Protein AF-0000000084683665 (afdb_homodimer)

Radius of gyration: 20.15 Å; Cα contacts (8 Å, |Δi|>4): 766; chains: 2; bounding box: 43×56×44 Å

Structure (mmCIF, N/CA/C/O backbone):
data_AF-0000000084683665-model_v1
#
loop_
_entity.id
_entity.type
_entity.pdbx_description
1 polymer 'MutT-like protein'
#
loop_
_atom_site.group_PDB
_atom_site.id
_atom_site.type_symbol
_atom_site.label_atom_id
_atom_site.label_alt_id
_atom_site.label_comp_id
_atom_site.label_asym_id
_atom_site.label_entity_id
_atom_site.label_seq_id
_atom_site.pdbx_PDB_ins_code
_atom_site.Cartn_x
_atom_site.Cartn_y
_atom_site.Cartn_z
_atom_site.occupancy
_atom_site.B_iso_or_equiv
_atom_site.auth_seq_id
_atom_site.auth_comp_id
_atom_site.auth_asym_id
_atom_site.auth_atom_id
_atom_site.pdbx_PDB_model_num
ATOM 1 N N . MET A 1 1 ? 7.777 -23.859 6.793 1 58.78 1 MET A N 1
ATOM 2 C CA . MET A 1 1 ? 7.305 -23.297 8.047 1 58.78 1 MET A CA 1
ATOM 3 C C . MET A 1 1 ? 5.781 -23.25 8.086 1 58.78 1 MET A C 1
ATOM 5 O O . MET A 1 1 ? 5.137 -22.969 7.078 1 58.78 1 MET A O 1
ATOM 9 N N . GLY A 1 2 ? 5.219 -23.812 9.102 1 76.31 2 GLY A N 1
ATOM 10 C CA . GLY A 1 2 ? 3.771 -23.906 9.227 1 76.31 2 GLY A CA 1
ATOM 11 C C . GLY A 1 2 ? 3.109 -22.547 9.422 1 76.31 2 GLY A C 1
ATOM 12 O O . GLY A 1 2 ? 3.738 -21.609 9.914 1 76.31 2 GLY A O 1
ATOM 13 N N . ARG A 1 3 ? 2.094 -22.297 8.836 1 86.38 3 ARG A N 1
ATOM 14 C CA . ARG A 1 3 ? 1.318 -21.062 8.945 1 86.38 3 ARG A CA 1
ATOM 15 C C . ARG A 1 3 ? -0.156 -21.359 9.188 1 86.38 3 ARG A C 1
ATOM 17 O O . ARG A 1 3 ? -0.738 -22.234 8.531 1 86.38 3 ARG A O 1
ATOM 24 N N . ILE A 1 4 ? -0.751 -20.688 10.219 1 90.5 4 ILE A N 1
ATOM 25 C CA . ILE A 1 4 ? -2.182 -20.766 10.484 1 90.5 4 ILE A CA 1
ATOM 26 C C . ILE A 1 4 ? -2.84 -19.422 10.219 1 90.5 4 ILE A C 1
ATOM 28 O O . ILE A 1 4 ? -2.393 -18.391 10.727 1 90.5 4 ILE A O 1
ATOM 32 N N . ASP A 1 5 ? -3.867 -19.406 9.445 1 91.94 5 ASP A N 1
ATOM 33 C CA . ASP A 1 5 ? -4.598 -18.188 9.117 1 91.94 5 ASP A CA 1
ATOM 34 C C . ASP A 1 5 ? -5.855 -18.062 9.977 1 91.94 5 ASP A C 1
ATOM 36 O O . ASP A 1 5 ? -6.633 -19 10.102 1 91.94 5 ASP A O 1
ATOM 40 N N . TYR A 1 6 ? -6.031 -16.891 10.547 1 94.56 6 TYR A N 1
ATOM 41 C CA . TYR A 1 6 ? -7.238 -16.516 11.281 1 94.56 6 TYR A CA 1
ATOM 42 C C . TYR A 1 6 ? -7.961 -15.359 10.602 1 94.56 6 TYR A C 1
ATOM 44 O O . TYR A 1 6 ? -7.336 -14.367 10.234 1 94.56 6 TYR A O 1
ATOM 52 N N . LEU A 1 7 ? -9.234 -15.516 10.414 1 95.19 7 LEU A N 1
ATOM 53 C CA . LEU A 1 7 ? -10.07 -14.461 9.852 1 95.19 7 LEU A CA 1
ATOM 54 C C . LEU A 1 7 ? -11.234 -14.133 10.781 1 95.19 7 LEU A C 1
ATOM 56 O O . LEU A 1 7 ? -12.195 -14.898 10.867 1 95.19 7 LEU A O 1
ATOM 60 N N . HIS A 1 8 ? -11.125 -13.039 11.414 1 96.25 8 HIS A N 1
ATOM 61 C CA . HIS A 1 8 ? -12.102 -12.586 12.398 1 96.25 8 HIS A CA 1
ATOM 62 C C . HIS A 1 8 ? -12.43 -13.68 13.398 1 96.25 8 HIS A C 1
ATOM 64 O O . HIS A 1 8 ? -13.602 -13.945 13.68 1 96.25 8 HIS A O 1
ATOM 70 N N . ASP A 1 9 ? -11.438 -14.414 13.828 1 95.56 9 ASP A N 1
ATOM 71 C CA . ASP A 1 9 ? -11.516 -15.438 14.867 1 95.56 9 ASP A CA 1
ATOM 72 C C . ASP A 1 9 ? -11.266 -14.836 16.25 1 95.56 9 ASP A C 1
ATOM 74 O O . ASP A 1 9 ? -10.18 -14.32 16.531 1 95.56 9 ASP A O 1
ATOM 78 N N . PRO A 1 10 ? -12.234 -14.828 17.062 1 94.75 10 PRO A N 1
ATOM 79 C CA . PRO A 1 10 ? -12.078 -14.219 18.391 1 94.75 10 PRO A CA 1
ATOM 80 C C . PRO A 1 10 ? -10.961 -14.859 19.203 1 94.75 10 PRO A C 1
ATOM 82 O O . PRO A 1 10 ? -10.461 -14.258 20.156 1 94.75 10 PRO A O 1
ATOM 85 N N . ASP A 1 11 ? -10.555 -16.062 18.891 1 95.12 11 ASP A N 1
ATOM 86 C CA . ASP A 1 11 ? -9.523 -16.766 19.641 1 95.12 11 ASP A CA 1
ATOM 87 C C . ASP A 1 11 ? -8.148 -16.578 19 1 95.12 11 ASP A C 1
ATOM 89 O O . ASP A 1 11 ? -7.16 -17.141 19.469 1 95.12 11 ASP A O 1
ATOM 93 N N . ALA A 1 12 ? -8.078 -15.82 17.891 1 95.5 12 ALA A N 1
ATOM 94 C CA . ALA A 1 12 ? -6.801 -15.562 17.234 1 95.5 12 ALA A CA 1
ATOM 95 C C . ALA A 1 12 ? -5.844 -14.812 18.156 1 95.5 12 ALA A C 1
ATOM 97 O O . ALA A 1 12 ? -6.262 -13.93 18.906 1 95.5 12 ALA A O 1
ATOM 98 N N . PRO A 1 13 ? -4.605 -15.156 18.172 1 95.44 13 PRO A N 1
ATOM 99 C CA . PRO A 1 13 ? -3.635 -14.359 18.906 1 95.44 13 PRO A CA 1
ATOM 100 C C . PRO A 1 13 ? -3.5 -12.938 18.375 1 95.44 13 PRO A C 1
ATOM 102 O O . PRO A 1 13 ? -3.764 -12.695 17.188 1 95.44 13 PRO A O 1
ATOM 105 N N . PRO A 1 14 ? -3.119 -12.039 19.25 1 95 14 PRO A N 1
ATOM 106 C CA . PRO A 1 14 ? -2.924 -10.672 18.766 1 95 14 PRO A CA 1
ATOM 107 C C . PRO A 1 14 ? -1.735 -10.547 17.812 1 95 14 PRO A C 1
ATOM 109 O O . PRO A 1 14 ? -0.684 -11.148 18.047 1 95 14 PRO A O 1
ATOM 112 N N . ALA A 1 15 ? -1.911 -9.82 16.734 1 97 15 ALA A N 1
ATOM 113 C CA . ALA A 1 15 ? -0.818 -9.57 15.797 1 97 15 ALA A CA 1
ATOM 114 C C . ALA A 1 15 ? 0.294 -8.766 16.453 1 97 15 ALA A C 1
ATOM 116 O O . ALA A 1 15 ? 0.027 -7.891 17.281 1 97 15 ALA A O 1
ATOM 117 N N . ASN A 1 16 ? 1.536 -9.055 16.047 1 95.44 16 ASN A N 1
ATOM 118 C CA . ASN A 1 16 ? 2.666 -8.297 16.578 1 95.44 16 ASN A CA 1
ATOM 119 C C . ASN A 1 16 ? 3.557 -7.762 15.461 1 95.44 16 ASN A C 1
ATOM 121 O O . ASN A 1 16 ? 4.652 -7.258 15.719 1 95.44 16 ASN A O 1
ATOM 125 N N . SER A 1 17 ? 3.078 -7.898 14.227 1 94.62 17 SER A N 1
ATOM 126 C CA . SER A 1 17 ? 3.859 -7.383 13.109 1 94.62 17 SER A CA 1
ATOM 127 C C . SER A 1 17 ? 2.977 -7.121 11.891 1 94.62 17 SER A C 1
ATOM 129 O O . SER A 1 17 ? 1.868 -7.652 11.797 1 94.62 17 SER A O 1
ATOM 131 N N . VAL A 1 18 ? 3.416 -6.281 11.086 1 94.94 18 VAL A N 1
ATOM 132 C CA . VAL A 1 18 ? 2.826 -6.012 9.773 1 94.94 18 VAL A CA 1
ATOM 133 C C . VAL A 1 18 ? 3.924 -5.945 8.719 1 94.94 18 VAL A C 1
ATOM 135 O O . VAL A 1 18 ? 4.875 -5.172 8.844 1 94.94 18 VAL A O 1
ATOM 138 N N . VAL A 1 19 ? 3.832 -6.773 7.738 1 93.12 19 VAL A N 1
ATOM 139 C CA . VAL A 1 19 ? 4.797 -6.824 6.645 1 93.12 19 VAL A CA 1
ATOM 140 C C . VAL A 1 19 ? 4.074 -6.684 5.309 1 93.12 19 VAL A C 1
ATOM 142 O O . VAL A 1 19 ? 3.234 -7.52 4.961 1 93.12 19 VAL A O 1
ATOM 145 N N . PRO A 1 20 ? 4.438 -5.617 4.562 1 97.12 20 PRO A N 1
ATOM 146 C CA . PRO A 1 20 ? 3.795 -5.508 3.252 1 97.12 20 PRO A CA 1
ATOM 147 C C . PRO A 1 20 ? 4.121 -6.684 2.334 1 97.12 20 PRO A C 1
ATOM 149 O O . PRO A 1 20 ? 5.254 -7.168 2.326 1 97.12 20 PRO A O 1
ATOM 152 N N . SER A 1 21 ? 3.127 -7.137 1.68 1 97.69 21 SER A N 1
ATOM 153 C CA . SER A 1 21 ? 3.275 -8.156 0.645 1 97.69 21 SER A CA 1
ATOM 154 C C . SER A 1 21 ? 2.494 -7.781 -0.612 1 97.69 21 SER A C 1
ATOM 156 O O . SER A 1 21 ? 1.665 -6.867 -0.587 1 97.69 21 SER A O 1
ATOM 158 N N . VAL A 1 22 ? 2.828 -8.477 -1.704 1 98.69 22 VAL A N 1
ATOM 159 C CA . VAL A 1 22 ? 2.174 -8.172 -2.973 1 98.69 22 VAL A CA 1
ATOM 160 C C . VAL A 1 22 ? 1.549 -9.438 -3.549 1 98.69 22 VAL A C 1
ATOM 162 O O . VAL A 1 22 ? 1.994 -10.547 -3.25 1 98.69 22 VAL A O 1
ATOM 165 N N . VAL A 1 23 ? 0.51 -9.234 -4.238 1 98.69 23 VAL A N 1
ATOM 166 C CA . VAL A 1 23 ? -0.024 -10.234 -5.156 1 98.69 23 VAL A CA 1
ATOM 167 C C . VAL A 1 23 ? -0.271 -9.602 -6.523 1 98.69 23 VAL A C 1
ATOM 169 O O . VAL A 1 23 ? -0.491 -8.398 -6.629 1 98.69 23 VAL A O 1
ATOM 172 N N . ALA A 1 24 ? -0.224 -10.391 -7.543 1 98.88 24 ALA A N 1
ATOM 173 C CA . ALA A 1 24 ? -0.325 -9.867 -8.906 1 98.88 24 ALA A CA 1
ATOM 174 C C . ALA A 1 24 ? -1.464 -10.539 -9.664 1 98.88 24 ALA A C 1
ATOM 176 O O . ALA A 1 24 ? -1.464 -11.758 -9.844 1 98.88 24 ALA A O 1
ATOM 177 N N . PHE A 1 25 ? -2.408 -9.766 -10.055 1 98.75 25 PHE A N 1
ATOM 178 C CA . PHE A 1 25 ? -3.416 -10.172 -11.031 1 98.75 25 PHE A CA 1
ATOM 179 C C . PHE A 1 25 ? -2.9 -9.977 -12.453 1 98.75 25 PHE A C 1
ATOM 181 O O . PHE A 1 25 ? -3.033 -8.898 -13.023 1 98.75 25 PHE A O 1
ATOM 188 N N . VAL A 1 26 ? -2.35 -11.031 -12.969 1 98.81 26 VAL A N 1
ATOM 189 C CA . VAL A 1 26 ? -1.727 -10.992 -14.289 1 98.81 26 VAL A CA 1
ATOM 190 C C . VAL A 1 26 ? -2.705 -11.516 -15.336 1 98.81 26 VAL A C 1
ATOM 192 O O . VAL A 1 26 ? -3.152 -12.656 -15.266 1 98.81 26 VAL A O 1
ATOM 195 N N . GLN A 1 27 ? -2.969 -10.711 -16.25 1 98.44 27 GLN A N 1
ATOM 196 C CA . GLN A 1 27 ? -3.891 -11.094 -17.312 1 98.44 27 GLN A CA 1
ATOM 197 C C . GLN A 1 27 ? -3.213 -11.016 -18.688 1 98.44 27 GLN A C 1
ATOM 199 O O . GLN A 1 27 ? -2.566 -10.016 -19 1 98.44 27 GLN A O 1
ATOM 204 N N . ASN A 1 28 ? -3.377 -12.086 -19.453 1 98.38 28 ASN A N 1
ATOM 205 C CA . ASN A 1 28 ? -2.777 -12.078 -20.781 1 98.38 28 ASN A CA 1
ATOM 206 C C . ASN A 1 28 ? -3.758 -11.57 -21.844 1 98.38 28 ASN A C 1
ATOM 208 O O . ASN A 1 28 ? -4.855 -11.117 -21.516 1 98.38 28 ASN A O 1
ATOM 212 N N . ASP A 1 29 ? -3.338 -11.625 -23.094 1 97.19 29 ASP A N 1
ATOM 213 C CA . ASP A 1 29 ? -4.109 -11.039 -24.172 1 97.19 29 ASP A CA 1
ATOM 214 C C . ASP A 1 29 ? -5.414 -11.805 -24.406 1 97.19 29 ASP A C 1
ATOM 216 O O . ASP A 1 29 ? -6.363 -11.266 -24.969 1 97.19 29 ASP A O 1
ATOM 220 N N . ALA A 1 30 ? -5.434 -13.062 -24.016 1 97.56 30 ALA A N 1
ATOM 221 C CA . ALA A 1 30 ? -6.637 -13.883 -24.141 1 97.56 30 ALA A CA 1
ATOM 222 C C . ALA A 1 30 ? -7.551 -13.711 -22.938 1 97.56 30 ALA A C 1
ATOM 224 O O . ALA A 1 30 ? -8.508 -14.469 -22.75 1 97.56 30 ALA A O 1
ATOM 225 N N . ASP A 1 31 ? -7.16 -12.805 -22 1 96.75 31 ASP A N 1
ATOM 226 C CA . ASP A 1 31 ? -7.918 -12.453 -20.797 1 96.75 31 ASP A CA 1
ATOM 227 C C . ASP A 1 31 ? -7.809 -13.555 -19.734 1 96.75 31 ASP A C 1
ATOM 229 O O . ASP A 1 31 ? -8.57 -13.57 -18.766 1 96.75 31 ASP A O 1
ATOM 233 N N . GLN A 1 32 ? -6.918 -14.43 -19.938 1 98.62 32 GLN A N 1
ATOM 234 C CA . GLN A 1 32 ? -6.691 -15.453 -18.922 1 98.62 32 GLN A CA 1
ATOM 235 C C . GLN A 1 32 ? -5.879 -14.898 -17.75 1 98.62 32 GLN A C 1
ATOM 237 O O . GLN A 1 32 ? -5.078 -13.977 -17.938 1 98.62 32 GLN A O 1
ATOM 242 N N . VAL A 1 33 ? -6.109 -15.484 -16.625 1 98.75 33 VAL A N 1
ATOM 243 C CA . VAL A 1 33 ? -5.473 -15.023 -15.391 1 98.75 33 VAL A CA 1
ATOM 244 C C . VAL A 1 33 ? -4.41 -16.031 -14.945 1 98.75 33 VAL A C 1
ATOM 246 O O . VAL A 1 33 ? -4.66 -17.234 -14.938 1 98.75 33 VAL A O 1
ATOM 249 N N . LEU A 1 34 ? -3.221 -15.578 -14.602 1 98.88 34 LEU A N 1
ATOM 250 C CA . LEU A 1 34 ? -2.129 -16.422 -14.117 1 98.88 34 LEU A CA 1
ATOM 251 C C . LEU A 1 34 ? -2.373 -16.859 -12.68 1 98.88 34 LEU A C 1
ATOM 253 O O . LEU A 1 34 ? -2.465 -16.016 -11.781 1 98.88 34 LEU A O 1
ATOM 257 N N . MET A 1 35 ? -2.531 -18.172 -12.484 1 98.75 35 MET A N 1
ATOM 258 C CA . MET A 1 35 ? -2.785 -18.734 -11.164 1 98.75 35 MET A CA 1
ATOM 259 C C . MET A 1 35 ? -1.716 -19.75 -10.781 1 98.75 35 MET A C 1
ATOM 261 O O . MET A 1 35 ? -1.146 -20.406 -11.656 1 98.75 35 MET A O 1
ATOM 265 N N . ILE A 1 36 ? -1.446 -19.828 -9.523 1 98.56 36 ILE A N 1
ATOM 266 C CA . ILE A 1 36 ? -0.536 -20.844 -9 1 98.56 36 ILE A CA 1
ATOM 267 C C . ILE A 1 36 ? -1.271 -21.734 -8 1 98.56 36 ILE A C 1
ATOM 269 O O . ILE A 1 36 ? -2.223 -21.281 -7.352 1 98.56 36 ILE A O 1
ATOM 273 N N . GLN A 1 37 ? -0.876 -22.922 -7.906 1 97.75 37 GLN A N 1
ATOM 274 C CA . GLN A 1 37 ? -1.347 -23.828 -6.848 1 97.75 37 GLN A CA 1
ATOM 275 C C . GLN A 1 37 ? -0.266 -24.047 -5.797 1 97.75 37 GLN A C 1
ATOM 277 O O . GLN A 1 37 ? 0.831 -24.516 -6.113 1 97.75 37 GLN A O 1
ATOM 282 N N . ARG A 1 38 ? -0.582 -23.688 -4.566 1 92.56 38 ARG A N 1
ATOM 283 C CA . ARG A 1 38 ? 0.398 -23.75 -3.486 1 92.56 38 ARG A CA 1
ATOM 284 C C . ARG A 1 38 ? 0.683 -25.188 -3.074 1 92.56 38 ARG A C 1
ATOM 286 O O . ARG A 1 38 ? -0.234 -26.016 -2.996 1 92.56 38 ARG A O 1
ATOM 293 N N . SER A 1 39 ? 1.911 -25.438 -2.748 1 90 39 SER A N 1
ATOM 294 C CA . SER A 1 39 ? 2.32 -26.781 -2.35 1 90 39 SER A CA 1
ATOM 295 C C . SER A 1 39 ? 1.904 -27.078 -0.915 1 90 39 SER A C 1
ATOM 297 O O . SER A 1 39 ? 1.655 -28.234 -0.565 1 90 39 SER A O 1
ATOM 299 N N . ASP A 1 40 ? 1.801 -26.094 -0.106 1 85.06 40 ASP A N 1
ATOM 300 C CA . ASP A 1 40 ? 1.613 -26.297 1.327 1 85.06 40 ASP A CA 1
ATOM 301 C C . ASP A 1 40 ? 0.158 -26.625 1.647 1 85.06 40 ASP A C 1
ATOM 303 O O . ASP A 1 40 ? -0.123 -27.328 2.629 1 85.06 40 ASP A O 1
ATOM 307 N N . ASN A 1 41 ? -0.82 -26.203 0.888 1 87.69 41 ASN A N 1
ATOM 308 C CA . ASN A 1 41 ? -2.211 -26.422 1.271 1 87.69 41 ASN A CA 1
ATOM 309 C C . ASN A 1 41 ? -3.072 -26.781 0.069 1 87.69 41 ASN A C 1
ATOM 311 O O . ASN A 1 41 ? -4.266 -27.062 0.214 1 87.69 41 ASN A O 1
ATOM 315 N N . GLY A 1 42 ? -2.463 -26.656 -1.18 1 91.69 42 GLY A N 1
ATOM 316 C CA . GLY A 1 42 ? -3.131 -27.125 -2.389 1 91.69 42 GLY A CA 1
ATOM 317 C C . GLY A 1 42 ? -4.098 -26.094 -2.959 1 91.69 42 GLY A C 1
ATOM 318 O O . GLY A 1 42 ? -4.762 -26.359 -3.965 1 91.69 42 GLY A O 1
ATOM 319 N N . ARG A 1 43 ? -4.211 -24.938 -2.326 1 94.75 43 ARG A N 1
ATOM 320 C CA . ARG A 1 43 ? -5.133 -23.922 -2.807 1 94.75 43 ARG A CA 1
ATOM 321 C C . ARG A 1 43 ? -4.512 -23.109 -3.943 1 94.75 43 ARG A C 1
ATOM 323 O O . ARG A 1 43 ? -3.289 -22.969 -4.012 1 94.75 43 ARG A O 1
ATOM 330 N N . TRP A 1 44 ? -5.383 -22.688 -4.785 1 97.75 44 TRP A N 1
ATOM 331 C CA . TRP A 1 44 ? -4.965 -21.781 -5.844 1 97.75 44 TRP A CA 1
ATOM 332 C C . TRP A 1 44 ? -4.891 -20.344 -5.328 1 97.75 44 TRP A C 1
ATOM 334 O O . TRP A 1 44 ? -5.621 -19.969 -4.41 1 97.75 44 TRP A O 1
ATOM 344 N N . ALA A 1 45 ? -4.008 -19.594 -5.914 1 97.94 45 ALA A N 1
ATOM 345 C CA . ALA A 1 45 ? -3.809 -18.203 -5.523 1 97.94 45 ALA A CA 1
ATOM 346 C C . ALA A 1 45 ? -3.193 -17.391 -6.664 1 97.94 45 ALA A C 1
ATOM 348 O O . ALA A 1 45 ? -2.732 -17.953 -7.656 1 97.94 45 ALA A O 1
ATOM 349 N N . LEU A 1 46 ? -3.271 -16.109 -6.598 1 98.56 46 LEU A N 1
ATOM 350 C CA . LEU A 1 46 ? -2.434 -15.242 -7.406 1 98.56 46 LEU A CA 1
ATOM 351 C C . LEU A 1 46 ? -0.973 -15.336 -6.98 1 98.56 46 LEU A C 1
ATOM 353 O O . LEU A 1 46 ? -0.679 -15.539 -5.797 1 98.56 46 LEU A O 1
ATOM 357 N N . PRO A 1 47 ? -0.046 -15.25 -7.949 1 98.56 47 PRO A N 1
ATOM 358 C CA . PRO A 1 47 ? 1.357 -15.188 -7.531 1 98.56 47 PRO A CA 1
ATOM 359 C C . PRO A 1 47 ? 1.678 -13.938 -6.715 1 98.56 47 PRO A C 1
ATOM 361 O O . PRO A 1 47 ? 1.075 -12.883 -6.934 1 98.56 47 PRO A O 1
ATOM 364 N N . GLY A 1 48 ? 2.566 -14 -5.809 1 97.81 48 GLY A N 1
ATOM 365 C CA . GLY A 1 48 ? 2.951 -12.898 -4.941 1 97.81 48 GLY A CA 1
ATOM 366 C C . GLY A 1 48 ? 3.879 -13.32 -3.818 1 97.81 48 GLY A C 1
ATOM 367 O O . GLY A 1 48 ? 4.371 -14.453 -3.803 1 97.81 48 GLY A O 1
ATOM 368 N N . GLY A 1 49 ? 4.168 -12.398 -2.92 1 96.69 49 GLY A N 1
ATOM 369 C CA . GLY A 1 49 ? 5.07 -12.656 -1.81 1 96.69 49 GLY A CA 1
ATOM 370 C C . GLY A 1 49 ? 5.453 -11.406 -1.045 1 96.69 49 GLY A C 1
ATOM 371 O O . GLY A 1 49 ? 4.898 -10.328 -1.288 1 96.69 49 GLY A O 1
ATOM 372 N N . GLY A 1 50 ? 6.336 -11.594 -0.161 1 96.31 50 GLY A N 1
ATOM 373 C CA . GLY A 1 50 ? 6.727 -10.516 0.73 1 96.31 50 GLY A CA 1
ATOM 374 C C . GLY A 1 50 ? 7.609 -9.477 0.06 1 96.31 50 GLY A C 1
ATOM 375 O O . GLY A 1 50 ? 8.375 -9.797 -0.849 1 96.31 50 GLY A O 1
ATOM 376 N N . HIS A 1 51 ? 7.508 -8.195 0.556 1 97.69 51 HIS A N 1
ATOM 377 C CA . HIS A 1 51 ? 8.383 -7.102 0.143 1 97.69 51 HIS A CA 1
ATOM 378 C C . HIS A 1 51 ? 9.734 -7.188 0.838 1 97.69 51 HIS A C 1
ATOM 380 O O . HIS A 1 51 ? 9.805 -7.344 2.059 1 97.69 51 HIS A O 1
ATOM 386 N N . ASP A 1 52 ? 10.789 -7.117 0.089 1 96.38 52 ASP A N 1
ATOM 387 C CA . ASP A 1 52 ? 12.141 -7.141 0.658 1 96.38 52 ASP A CA 1
ATOM 388 C C . ASP A 1 52 ? 12.727 -5.734 0.739 1 96.38 52 ASP A C 1
ATOM 390 O O . ASP A 1 52 ? 12.57 -4.934 -0.187 1 96.38 52 ASP A O 1
ATOM 394 N N . VAL A 1 53 ? 13.336 -5.52 1.808 1 96.31 53 VAL A N 1
ATOM 395 C CA . VAL A 1 53 ? 14.102 -4.285 1.907 1 96.31 53 VAL A CA 1
ATOM 396 C C . VAL A 1 53 ? 15.109 -4.207 0.763 1 96.31 53 VAL A C 1
ATOM 398 O O . VAL A 1 53 ? 15.727 -5.215 0.396 1 96.31 53 VAL A O 1
ATOM 401 N N . GLY A 1 54 ? 15.258 -3.006 0.192 1 96.5 54 GLY A N 1
ATOM 402 C CA . GLY A 1 54 ? 16.25 -2.818 -0.865 1 96.5 54 GLY A CA 1
ATOM 403 C C . GLY A 1 54 ? 15.633 -2.814 -2.254 1 96.5 54 GLY A C 1
ATOM 404 O O . GLY A 1 54 ? 16.328 -2.562 -3.242 1 96.5 54 GLY A O 1
ATOM 405 N N . GLU A 1 55 ? 14.359 -3.082 -2.34 1 97.5 55 GLU A N 1
ATOM 406 C CA . GLU A 1 55 ? 13.695 -3.047 -3.641 1 97.5 55 GLU A CA 1
ATOM 407 C C . GLU A 1 55 ? 12.43 -2.191 -3.594 1 97.5 55 GLU A C 1
ATOM 409 O O . GLU A 1 55 ? 11.906 -1.906 -2.516 1 97.5 55 GLU A O 1
ATOM 414 N N . SER A 1 56 ? 11.977 -1.702 -4.766 1 98.06 56 SER A N 1
ATOM 415 C CA . SER A 1 56 ? 10.68 -1.035 -4.867 1 98.06 56 SER A CA 1
ATOM 416 C C . SER A 1 56 ? 9.539 -2.043 -4.855 1 98.06 56 SER A C 1
ATOM 418 O O . SER A 1 56 ? 9.75 -3.234 -5.094 1 98.06 56 SER A O 1
ATOM 420 N N . ILE A 1 57 ? 8.383 -1.563 -4.59 1 98.5 57 ILE A N 1
ATOM 421 C CA . ILE A 1 57 ? 7.23 -2.455 -4.539 1 98.5 57 ILE A CA 1
ATOM 422 C C . ILE A 1 57 ? 6.953 -3.016 -5.93 1 98.5 57 ILE A C 1
ATOM 424 O O . ILE A 1 57 ? 6.512 -4.16 -6.07 1 98.5 57 ILE A O 1
ATOM 428 N N . ARG A 1 58 ? 7.191 -2.223 -6.984 1 98.38 58 ARG A N 1
ATOM 429 C CA . ARG A 1 58 ? 7.086 -2.709 -8.359 1 98.38 58 ARG A CA 1
ATOM 430 C C . ARG A 1 58 ? 8.039 -3.877 -8.602 1 98.38 58 ARG A C 1
ATOM 432 O O . ARG A 1 58 ? 7.641 -4.902 -9.148 1 98.38 58 ARG A O 1
ATOM 439 N N . ASP A 1 59 ? 9.289 -3.707 -8.141 1 98.5 59 ASP A N 1
ATOM 440 C CA . ASP A 1 59 ? 10.289 -4.754 -8.312 1 98.5 59 ASP A CA 1
ATOM 441 C C . ASP A 1 59 ? 9.898 -6.012 -7.539 1 98.5 59 ASP A C 1
ATOM 443 O O . ASP A 1 59 ? 10.195 -7.129 -7.973 1 98.5 59 ASP A O 1
ATOM 447 N N . THR A 1 60 ? 9.289 -5.828 -6.395 1 98.62 60 THR A N 1
ATOM 448 C CA . THR A 1 60 ? 8.789 -6.973 -5.637 1 98.62 60 THR A CA 1
ATOM 449 C C . THR A 1 60 ? 7.812 -7.793 -6.469 1 98.62 60 THR A C 1
ATOM 451 O O . THR A 1 60 ? 7.926 -9.016 -6.547 1 98.62 60 THR A O 1
ATOM 454 N N . VAL A 1 61 ? 6.848 -7.137 -7.148 1 98.81 61 VAL A N 1
ATOM 455 C CA . VAL A 1 61 ? 5.859 -7.812 -7.984 1 98.81 61 VAL A CA 1
ATOM 456 C C . VAL A 1 61 ? 6.566 -8.594 -9.094 1 98.81 61 VAL A C 1
ATOM 458 O O . VAL A 1 61 ? 6.316 -9.789 -9.273 1 98.81 61 VAL A O 1
ATOM 461 N N . VAL A 1 62 ? 7.449 -7.906 -9.734 1 98.81 62 VAL A N 1
ATOM 462 C CA . VAL A 1 62 ? 8.141 -8.492 -10.875 1 98.81 62 VAL A CA 1
ATOM 463 C C . VAL A 1 62 ? 8.953 -9.703 -10.43 1 98.81 62 VAL A C 1
ATOM 465 O O . VAL A 1 62 ? 8.883 -10.773 -11.047 1 98.81 62 VAL A O 1
ATOM 468 N N . ARG A 1 63 ? 9.68 -9.547 -9.352 1 98.62 63 ARG A N 1
ATOM 469 C CA . ARG A 1 63 ? 10.516 -10.625 -8.836 1 98.62 63 ARG A CA 1
ATOM 470 C C . ARG A 1 63 ? 9.672 -11.82 -8.406 1 98.62 63 ARG A C 1
ATOM 472 O O . ARG A 1 63 ? 9.945 -12.953 -8.812 1 98.62 63 ARG A O 1
ATOM 479 N N . GLU A 1 64 ? 8.609 -11.633 -7.594 1 98.44 64 GLU A N 1
ATOM 480 C CA . GLU A 1 64 ? 7.789 -12.719 -7.055 1 98.44 64 GLU A CA 1
ATOM 481 C C . GLU A 1 64 ? 7.086 -13.484 -8.172 1 98.44 64 GLU A C 1
ATOM 483 O O . GLU A 1 64 ? 6.992 -14.711 -8.125 1 98.44 64 GLU A O 1
ATOM 488 N N . VAL A 1 65 ? 6.527 -12.758 -9.203 1 98.75 65 VAL A N 1
ATOM 489 C CA . VAL A 1 65 ? 5.852 -13.43 -10.312 1 98.75 65 VAL A CA 1
ATOM 490 C C . VAL A 1 65 ? 6.848 -14.281 -11.094 1 98.75 65 VAL A C 1
ATOM 492 O O . VAL A 1 65 ? 6.562 -15.438 -11.414 1 98.75 65 VAL A O 1
ATOM 495 N N . TRP A 1 66 ? 8.023 -13.703 -11.281 1 98.69 66 TRP A N 1
ATOM 496 C CA . TRP A 1 66 ? 9.062 -14.445 -11.992 1 98.69 66 TRP A CA 1
ATOM 497 C C . TRP A 1 66 ? 9.461 -15.695 -11.219 1 98.69 66 TRP A C 1
ATOM 499 O O . TRP A 1 66 ? 9.492 -16.797 -11.781 1 98.69 66 TRP A O 1
ATOM 509 N N . GLU A 1 67 ? 9.742 -15.562 -9.93 1 98.25 67 GLU A N 1
ATOM 510 C CA . GLU A 1 67 ? 10.211 -16.672 -9.094 1 98.25 67 GLU A CA 1
ATOM 511 C C . GLU A 1 67 ? 9.172 -17.781 -9.016 1 98.25 67 GLU A C 1
ATOM 513 O O . GLU A 1 67 ? 9.523 -18.969 -9.031 1 98.25 67 GLU A O 1
ATOM 518 N N . GLU A 1 68 ? 7.879 -17.422 -8.977 1 98.06 68 GLU A N 1
ATOM 519 C CA . GLU A 1 68 ? 6.848 -18.406 -8.688 1 98.06 68 GLU A CA 1
ATOM 520 C C . GLU A 1 68 ? 6.273 -19 -9.977 1 98.06 68 GLU A C 1
ATOM 522 O O . GLU A 1 68 ? 5.656 -20.062 -9.961 1 98.06 68 GLU A O 1
ATOM 527 N N . THR A 1 69 ? 6.465 -18.281 -11.211 1 98.62 69 THR A N 1
ATOM 528 C CA . THR A 1 69 ? 5.676 -18.719 -12.367 1 98.62 69 THR A CA 1
ATOM 529 C C . THR A 1 69 ? 6.543 -18.781 -13.617 1 98.62 69 THR A C 1
ATOM 531 O O . THR A 1 69 ? 6.148 -19.375 -14.625 1 98.62 69 THR A O 1
ATOM 534 N N . GLY A 1 70 ? 7.703 -18.094 -13.586 1 98.62 70 GLY A N 1
ATOM 535 C CA . GLY A 1 70 ? 8.547 -18 -14.773 1 98.62 70 GLY A CA 1
ATOM 536 C C . GLY A 1 70 ? 8.094 -16.938 -15.742 1 98.62 70 GLY A C 1
ATOM 537 O O . GLY A 1 70 ? 8.68 -16.766 -16.812 1 98.62 70 GLY A O 1
ATOM 538 N N . ILE A 1 71 ? 7.09 -16.156 -15.469 1 98.81 71 ILE A N 1
ATOM 539 C CA . ILE A 1 71 ? 6.539 -15.141 -16.359 1 98.81 71 ILE A CA 1
ATOM 540 C C . ILE A 1 71 ? 7.09 -13.766 -15.992 1 98.81 71 ILE A C 1
ATOM 542 O O . ILE A 1 71 ? 7.137 -13.406 -14.812 1 98.81 71 ILE A O 1
ATOM 546 N N . LYS A 1 72 ? 7.602 -13.023 -16.906 1 98.81 72 LYS A N 1
ATOM 547 C CA . LYS A 1 72 ? 7.992 -11.625 -16.766 1 98.81 72 LYS A CA 1
ATOM 548 C C . LYS A 1 72 ? 6.793 -10.695 -16.938 1 98.81 72 LYS A C 1
ATOM 550 O O . LYS A 1 72 ? 5.984 -10.883 -17.844 1 98.81 72 LYS A O 1
ATOM 555 N N . VAL A 1 73 ? 6.703 -9.656 -16.078 1 98.88 73 VAL A N 1
ATOM 556 C CA . VAL A 1 73 ? 5.496 -8.844 -16.156 1 98.88 73 VAL A CA 1
ATOM 557 C C . VAL A 1 73 ? 5.867 -7.363 -16.094 1 98.88 73 VAL A C 1
ATOM 559 O O . VAL A 1 73 ? 6.973 -7.008 -15.68 1 98.88 73 VAL A O 1
ATOM 562 N N . GLU A 1 74 ? 4.969 -6.547 -16.562 1 98.69 74 GLU A N 1
ATOM 563 C CA . GLU A 1 74 ? 4.914 -5.109 -16.344 1 98.69 74 GLU A CA 1
ATOM 564 C C . GLU A 1 74 ? 3.703 -4.73 -15.492 1 98.69 74 GLU A C 1
ATOM 566 O O . GLU A 1 74 ? 2.568 -5.07 -15.836 1 98.69 74 GLU A O 1
ATOM 571 N N . VAL A 1 75 ? 3.984 -4.066 -14.391 1 98.44 75 VAL A N 1
ATOM 572 C CA . VAL A 1 75 ? 2.928 -3.658 -13.469 1 98.44 75 VAL A CA 1
ATOM 573 C C . VAL A 1 75 ? 2.184 -2.453 -14.039 1 98.44 75 VAL A C 1
ATOM 575 O O . VAL A 1 75 ? 2.805 -1.496 -14.508 1 98.44 75 VAL A O 1
ATOM 578 N N . SER A 1 76 ? 0.88 -2.455 -13.984 1 94.94 76 SER A N 1
ATOM 579 C CA . SER A 1 76 ? 0.12 -1.396 -14.641 1 94.94 76 SER A CA 1
ATOM 580 C C . SER A 1 76 ? -0.681 -0.582 -13.633 1 94.94 76 SER A C 1
ATOM 582 O O . SER A 1 76 ? -0.92 0.61 -13.844 1 94.94 76 SER A O 1
ATOM 584 N N . ASP A 1 77 ? -1.166 -1.263 -12.594 1 96 77 ASP A N 1
ATOM 585 C CA . ASP A 1 77 ? -2.109 -0.596 -11.703 1 96 77 ASP A CA 1
ATOM 586 C C . ASP A 1 77 ? -2.172 -1.295 -10.344 1 96 77 ASP A C 1
ATOM 588 O O . ASP A 1 77 ? -1.582 -2.361 -10.164 1 96 77 ASP A O 1
ATOM 592 N N . VAL A 1 78 ? -2.789 -0.593 -9.367 1 98 78 VAL A N 1
ATOM 593 C CA . VAL A 1 78 ? -3.127 -1.167 -8.062 1 98 78 VAL A CA 1
ATOM 594 C C . VAL A 1 78 ? -4.633 -1.414 -7.984 1 98 78 VAL A C 1
ATOM 596 O O . VAL A 1 78 ? -5.43 -0.497 -8.188 1 98 78 VAL A O 1
ATOM 599 N N . SER A 1 79 ? -5.031 -2.613 -7.672 1 97.5 79 SER A N 1
ATOM 600 C CA . SER A 1 79 ? -6.457 -2.91 -7.641 1 97.5 79 SER A CA 1
ATOM 601 C C . SER A 1 79 ? -7.008 -2.838 -6.219 1 97.5 79 SER A C 1
ATOM 603 O O . SER A 1 79 ? -8.211 -2.65 -6.023 1 97.5 79 SER A O 1
ATOM 605 N N . GLY A 1 80 ? -6.078 -3.01 -5.281 1 98.19 80 GLY A N 1
ATOM 606 C CA . GLY A 1 80 ? -6.605 -2.947 -3.926 1 98.19 80 GLY A CA 1
ATOM 607 C C . GLY A 1 80 ? -5.531 -3.068 -2.861 1 98.19 80 GLY A C 1
ATOM 608 O O . GLY A 1 80 ? -4.453 -3.611 -3.119 1 98.19 80 GLY A O 1
ATOM 609 N N . LEU A 1 81 ? -5.789 -2.527 -1.693 1 98.69 81 LEU A N 1
ATOM 610 C CA . LEU A 1 81 ? -5.047 -2.693 -0.45 1 98.69 81 LEU A CA 1
ATOM 611 C C . LEU A 1 81 ? -5.859 -3.48 0.57 1 98.69 81 LEU A C 1
ATOM 613 O O . LEU A 1 81 ? -6.965 -3.072 0.936 1 98.69 81 LEU A O 1
ATOM 617 N N . TYR A 1 82 ? -5.355 -4.547 1.022 1 98.5 82 TYR A N 1
ATOM 618 C CA . TYR A 1 82 ? -6.027 -5.434 1.967 1 98.5 82 TYR A CA 1
ATOM 619 C C . TYR A 1 82 ? -5.273 -5.496 3.289 1 98.5 82 TYR A C 1
ATOM 621 O O . TYR A 1 82 ? -4.227 -6.141 3.383 1 98.5 82 TYR A O 1
ATOM 629 N N . THR A 1 83 ? -5.848 -4.828 4.32 1 98.19 83 THR A N 1
ATOM 630 C CA . THR A 1 83 ? -5.125 -4.605 5.566 1 98.19 83 THR A CA 1
ATOM 631 C C . THR A 1 83 ? -6.02 -4.895 6.77 1 98.19 83 THR A C 1
ATOM 633 O O . THR A 1 83 ? -5.848 -4.301 7.836 1 98.19 83 THR A O 1
ATOM 636 N N . ASP A 1 84 ? -6.969 -5.754 6.633 1 97.25 84 ASP A N 1
ATOM 637 C CA . ASP A 1 84 ? -7.934 -6.109 7.668 1 97.25 84 ASP A CA 1
ATOM 638 C C . ASP A 1 84 ? -7.227 -6.633 8.922 1 97.25 84 ASP A C 1
ATOM 640 O O . ASP A 1 84 ? -6.574 -7.676 8.875 1 97.25 84 ASP A O 1
ATOM 644 N N . PRO A 1 85 ? -7.387 -5.906 10.062 1 97 85 PRO A N 1
ATOM 645 C CA . PRO A 1 85 ? -6.719 -6.363 11.281 1 97 85 PRO A CA 1
ATOM 646 C C . PRO A 1 85 ? -7.277 -7.684 11.805 1 97 85 PRO A C 1
ATOM 648 O O . PRO A 1 85 ? -6.66 -8.328 12.648 1 97 85 PRO A O 1
ATOM 651 N N . GLY A 1 86 ? -8.469 -8.055 11.352 1 96.5 86 GLY A N 1
ATOM 652 C CA . GLY A 1 86 ? -9.062 -9.328 11.727 1 96.5 86 GLY A CA 1
ATOM 653 C C . GLY A 1 86 ? -8.5 -10.5 10.953 1 96.5 86 GLY A C 1
ATOM 654 O O . GLY A 1 86 ? -8.867 -11.648 11.195 1 96.5 86 GLY A O 1
ATOM 655 N N . HIS A 1 87 ? -7.652 -10.25 9.945 1 97.06 87 HIS A N 1
ATOM 656 C CA . HIS A 1 87 ? -6.938 -11.289 9.211 1 97.06 87 HIS A CA 1
ATOM 657 C C . HIS A 1 87 ? -5.492 -11.406 9.688 1 97.06 87 HIS A C 1
ATOM 659 O O . HIS A 1 87 ? -4.645 -10.594 9.32 1 97.06 87 HIS A O 1
ATOM 665 N N . VAL A 1 88 ? -5.215 -12.445 10.43 1 96.94 88 VAL A N 1
ATOM 666 C CA . VAL A 1 88 ? -3.891 -12.594 11.023 1 96.94 88 VAL A CA 1
ATOM 667 C C . VAL A 1 88 ? -3.332 -13.977 10.703 1 96.94 88 VAL A C 1
ATOM 669 O O . VAL A 1 88 ? -4.086 -14.945 10.562 1 96.94 88 VAL A O 1
ATOM 672 N N . MET A 1 89 ? -2.057 -14.016 10.508 1 95.31 89 MET A N 1
ATOM 673 C CA . MET A 1 89 ? -1.322 -15.25 10.227 1 95.31 89 MET A CA 1
ATOM 674 C C . MET A 1 89 ? -0.306 -15.539 11.328 1 95.31 89 MET A C 1
ATOM 676 O O . MET A 1 89 ? 0.547 -14.703 11.625 1 95.31 89 MET A O 1
ATOM 680 N N . GLN A 1 90 ? -0.419 -16.688 11.859 1 95.19 90 GLN A N 1
ATOM 681 C CA . GLN A 1 90 ? 0.5 -17.125 12.906 1 95.19 90 GLN A CA 1
ATOM 682 C C . GLN A 1 90 ? 1.556 -18.078 12.359 1 95.19 90 GLN A C 1
ATOM 684 O O . GLN A 1 90 ? 1.222 -19.094 11.758 1 95.19 90 GLN A O 1
ATOM 689 N N . TYR A 1 91 ? 2.787 -17.75 12.617 1 92.94 91 TYR A N 1
ATOM 690 C CA . TYR A 1 91 ? 3.904 -18.578 12.18 1 92.94 91 TYR A CA 1
ATOM 691 C C . TYR A 1 91 ? 4.492 -19.375 13.344 1 92.94 91 TYR A C 1
ATOM 693 O O . TYR A 1 91 ? 4.238 -19.047 14.508 1 92.94 91 TYR A O 1
ATOM 701 N N . ASP A 1 92 ? 5.285 -20.406 12.945 1 90.25 92 ASP A N 1
ATOM 702 C CA . ASP A 1 92 ? 5.824 -21.328 13.945 1 90.25 92 ASP A CA 1
ATOM 703 C C . ASP A 1 92 ? 6.859 -20.641 14.828 1 90.25 92 ASP A C 1
ATOM 705 O O . ASP A 1 92 ? 7.082 -21.047 15.969 1 90.25 92 ASP A O 1
ATOM 709 N N . ASP A 1 93 ? 7.445 -19.578 14.445 1 91.06 93 ASP A N 1
ATOM 710 C CA . ASP A 1 93 ? 8.523 -18.922 15.18 1 91.06 93 ASP A CA 1
ATOM 711 C C . ASP A 1 93 ? 7.965 -17.875 16.141 1 91.06 93 ASP A C 1
ATOM 713 O O . ASP A 1 93 ? 8.727 -17.141 16.766 1 91.06 93 ASP A O 1
ATOM 717 N N . GLY A 1 94 ? 6.664 -17.812 16.266 1 91.25 94 GLY A N 1
ATOM 718 C CA . GLY A 1 94 ? 6.062 -16.891 17.219 1 91.25 94 GLY A CA 1
ATOM 719 C C . GLY A 1 94 ? 5.555 -15.617 16.562 1 91.25 94 GLY A C 1
ATOM 720 O O . GLY A 1 94 ? 4.852 -14.828 17.203 1 91.25 94 GLY A O 1
ATOM 721 N N . GLU A 1 95 ? 5.902 -15.422 15.367 1 93.56 95 GLU A N 1
ATOM 722 C CA . GLU A 1 95 ? 5.406 -14.25 14.664 1 93.56 95 GLU A CA 1
ATOM 723 C C . GLU A 1 95 ? 3.916 -14.383 14.352 1 93.56 95 GLU A C 1
ATOM 725 O O . GLU A 1 95 ? 3.461 -15.438 13.906 1 93.56 95 GLU A O 1
ATOM 730 N N . VAL A 1 96 ? 3.164 -13.352 14.695 1 96.94 96 VAL A N 1
ATOM 731 C CA . VAL A 1 96 ? 1.764 -13.219 14.312 1 96.94 96 VAL A CA 1
ATOM 732 C C . VAL A 1 96 ? 1.582 -11.969 13.453 1 96.94 96 VAL A C 1
ATOM 734 O O . VAL A 1 96 ? 1.632 -10.844 13.961 1 96.94 96 VAL A O 1
ATOM 737 N N . ARG A 1 97 ? 1.312 -12.242 12.25 1 96.75 97 ARG A N 1
ATOM 738 C CA . ARG A 1 97 ? 1.347 -11.148 11.289 1 96.75 97 ARG A CA 1
ATOM 739 C C . ARG A 1 97 ? -0.062 -10.719 10.891 1 96.75 97 ARG A C 1
ATOM 741 O O . ARG A 1 97 ? -0.902 -11.562 10.562 1 96.75 97 ARG A O 1
ATOM 748 N N . GLN A 1 98 ? -0.317 -9.422 10.953 1 97.62 98 GLN A N 1
ATOM 749 C CA . GLN A 1 98 ? -1.529 -8.891 10.344 1 97.62 98 GLN A CA 1
ATOM 750 C C . GLN A 1 98 ? -1.395 -8.82 8.82 1 97.62 98 GLN A C 1
ATOM 752 O O . GLN A 1 98 ? -0.34 -8.445 8.305 1 97.62 98 GLN A O 1
ATOM 757 N N . GLN A 1 99 ? -2.484 -9.117 8.203 1 96.75 99 GLN A N 1
ATOM 758 C CA . GLN A 1 99 ? -2.508 -8.992 6.75 1 96.75 99 GLN A CA 1
ATOM 759 C C . GLN A 1 99 ? -2.199 -7.562 6.316 1 96.75 99 GLN A C 1
ATOM 761 O O . GLN A 1 99 ? -2.75 -6.609 6.867 1 96.75 99 GLN A O 1
ATOM 766 N N . PHE A 1 100 ? -1.313 -7.387 5.383 1 98.12 100 PHE A N 1
ATOM 767 C CA . PHE A 1 100 ? -1.031 -6.191 4.594 1 98.12 100 PHE A CA 1
ATOM 768 C C . PHE A 1 100 ? -0.604 -6.566 3.18 1 98.12 100 PHE A C 1
ATOM 770 O O . PHE A 1 100 ? 0.576 -6.816 2.928 1 98.12 100 PHE A O 1
ATOM 777 N N . SER A 1 101 ? -1.571 -6.613 2.363 1 98.44 101 SER A N 1
ATOM 778 C CA . SER A 1 101 ? -1.368 -7.098 1.002 1 98.44 101 SER A CA 1
ATOM 779 C C . SER A 1 101 ? -1.819 -6.066 -0.026 1 98.44 101 SER A C 1
ATOM 781 O O . SER A 1 101 ? -2.871 -5.445 0.132 1 98.44 101 SER A O 1
ATOM 783 N N . ILE A 1 102 ? -1.015 -5.828 -0.991 1 98.69 102 ILE A N 1
ATOM 784 C CA . ILE A 1 102 ? -1.359 -4.953 -2.105 1 98.69 102 ILE A CA 1
ATOM 785 C C . ILE A 1 102 ? -1.497 -5.773 -3.385 1 98.69 102 ILE A C 1
ATOM 787 O O . ILE A 1 102 ? -0.59 -6.527 -3.746 1 98.69 102 ILE A O 1
ATOM 791 N N . CYS A 1 103 ? -2.611 -5.676 -4.02 1 98.81 103 CYS A N 1
ATOM 792 C CA . CYS A 1 103 ? -2.857 -6.391 -5.266 1 98.81 103 CYS A CA 1
ATOM 793 C C . CYS A 1 103 ? -2.611 -5.488 -6.469 1 98.81 103 CYS A C 1
ATOM 795 O O . CYS A 1 103 ? -3.184 -4.402 -6.562 1 98.81 103 CYS A O 1
ATOM 797 N N . PHE A 1 104 ? -1.812 -5.945 -7.348 1 98.62 104 PHE A N 1
ATOM 798 C CA . PHE A 1 104 ? -1.444 -5.195 -8.547 1 98.62 104 PHE A CA 1
ATOM 799 C C . PHE A 1 104 ? -2.01 -5.863 -9.797 1 98.62 104 PHE A C 1
ATOM 801 O O . PHE A 1 104 ? -2.141 -7.09 -9.844 1 98.62 104 PHE A O 1
ATOM 808 N N . ARG A 1 105 ? -2.328 -5.02 -10.75 1 97.88 105 ARG A N 1
ATOM 809 C CA . ARG A 1 105 ? -2.561 -5.508 -12.109 1 97.88 105 ARG A CA 1
ATOM 810 C C . ARG A 1 105 ? -1.272 -5.496 -12.922 1 97.88 105 ARG A C 1
ATOM 812 O O . ARG A 1 105 ? -0.478 -4.559 -12.82 1 97.88 105 ARG A O 1
ATOM 819 N N . ALA A 1 106 ? -1.122 -6.527 -13.688 1 98.5 106 ALA A N 1
ATOM 820 C CA . ALA A 1 106 ? 0.07 -6.621 -14.523 1 98.5 106 ALA A CA 1
ATOM 821 C C . ALA A 1 106 ? -0.232 -7.363 -15.828 1 98.5 106 ALA A C 1
ATOM 823 O O . ALA A 1 106 ? -1.274 -8.008 -15.953 1 98.5 106 ALA A O 1
ATOM 824 N N . ARG A 1 107 ? 0.678 -7.227 -16.766 1 98.56 107 ARG A N 1
ATOM 825 C CA . ARG A 1 107 ? 0.608 -7.949 -18.031 1 98.56 107 ARG A CA 1
ATOM 826 C C . ARG A 1 107 ? 1.902 -8.711 -18.297 1 98.56 107 ARG A C 1
ATOM 828 O O . ARG A 1 107 ? 2.992 -8.219 -18 1 98.56 107 ARG A O 1
ATOM 835 N N . PRO A 1 108 ? 1.747 -9.906 -18.891 1 98.81 108 PRO A N 1
ATOM 836 C CA . PRO A 1 108 ? 2.963 -10.641 -19.25 1 98.81 108 PRO A CA 1
ATOM 837 C C . PRO A 1 108 ? 3.715 -10.008 -20.422 1 98.81 108 PRO A C 1
ATOM 839 O O . PRO A 1 108 ? 3.092 -9.547 -21.375 1 98.81 108 PRO A O 1
ATOM 842 N N . VAL A 1 109 ? 5.004 -9.961 -20.312 1 98.69 109 VAL A N 1
ATOM 843 C CA . VAL A 1 109 ? 5.797 -9.383 -21.391 1 98.69 109 VAL A CA 1
ATOM 844 C C . VAL A 1 109 ? 6.859 -10.383 -21.844 1 98.69 109 VAL A C 1
ATOM 846 O O . VAL A 1 109 ? 7.688 -10.07 -22.703 1 98.69 109 VAL A O 1
ATOM 849 N N . GLY A 1 110 ? 6.898 -11.5 -21.188 1 98.31 110 GLY A N 1
ATOM 850 C CA . GLY A 1 110 ? 7.82 -12.562 -21.562 1 98.31 110 GLY A CA 1
ATOM 851 C C . GLY A 1 110 ? 7.832 -13.719 -20.578 1 98.31 110 GLY A C 1
ATOM 852 O O . GLY A 1 110 ? 6.973 -13.797 -19.688 1 98.31 110 GLY A O 1
ATOM 853 N N . GLY A 1 111 ? 8.68 -14.711 -20.891 1 98.19 111 GLY A N 1
ATOM 854 C CA . GLY A 1 111 ? 8.828 -15.859 -20.016 1 98.19 111 GLY A CA 1
ATOM 855 C C . GLY A 1 111 ? 7.98 -17.047 -20.438 1 98.19 111 GLY A C 1
ATOM 856 O O . GLY A 1 111 ? 7.219 -16.953 -21.406 1 98.19 111 GLY A O 1
ATOM 857 N N . GLU A 1 112 ? 8.242 -18.156 -19.75 1 97.81 112 GLU A N 1
ATOM 858 C CA . GLU A 1 112 ? 7.496 -19.391 -19.922 1 97.81 112 GLU A CA 1
ATOM 859 C C . GLU A 1 112 ? 7.07 -19.984 -18.578 1 97.81 112 GLU A C 1
ATOM 861 O O . GLU A 1 112 ? 7.848 -19.984 -17.625 1 97.81 112 GLU A O 1
ATOM 866 N N . LEU A 1 113 ? 5.902 -20.547 -18.609 1 97.88 113 LEU A N 1
ATOM 867 C CA . LEU A 1 113 ? 5.363 -21.094 -17.375 1 97.88 113 LEU A CA 1
ATOM 868 C C . LEU A 1 113 ? 6.316 -22.141 -16.781 1 97.88 113 LEU A C 1
ATOM 870 O O . LEU A 1 113 ? 6.848 -22.984 -17.516 1 97.88 113 LEU A O 1
ATOM 874 N N . ARG A 1 114 ? 6.523 -22.016 -15.5 1 97 114 ARG A N 1
ATOM 875 C CA . ARG A 1 114 ? 7.238 -23.031 -14.742 1 97 114 ARG A CA 1
ATOM 876 C C . ARG A 1 114 ? 6.824 -23 -13.273 1 97 114 ARG A C 1
ATOM 878 O O . ARG A 1 114 ? 6.363 -21.984 -12.766 1 97 114 ARG A O 1
ATOM 885 N N . THR A 1 115 ? 7.035 -24.109 -12.617 1 94.19 115 THR A N 1
ATOM 886 C CA . THR A 1 115 ? 6.773 -24.188 -11.188 1 94.19 115 THR A CA 1
ATOM 887 C C . THR A 1 115 ? 8.031 -23.875 -10.391 1 94.19 115 THR A C 1
ATOM 889 O O . THR A 1 115 ? 9.125 -23.766 -10.953 1 94.19 115 THR A O 1
ATOM 892 N N . SER A 1 116 ? 7.801 -23.547 -9.18 1 90.12 116 SER A N 1
ATOM 893 C CA . SER A 1 116 ? 8.867 -23.422 -8.203 1 90.12 116 SER A CA 1
ATOM 894 C C . SER A 1 116 ? 8.711 -24.438 -7.078 1 90.12 116 SER A C 1
ATOM 896 O O . SER A 1 116 ? 7.824 -25.297 -7.129 1 90.12 116 SER A O 1
ATOM 898 N N . ASN A 1 117 ? 9.641 -24.406 -6.117 1 87.81 117 ASN A N 1
ATOM 899 C CA . ASN A 1 117 ? 9.555 -25.297 -4.961 1 87.81 117 ASN A CA 1
ATOM 900 C C . ASN A 1 117 ? 8.312 -25.016 -4.125 1 87.81 117 ASN A C 1
ATOM 902 O O . ASN A 1 117 ? 7.87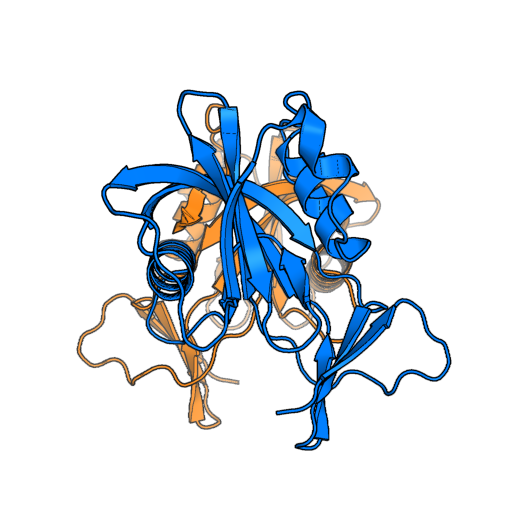1 -25.859 -3.342 1 87.81 117 ASN A O 1
ATOM 906 N N . GLU A 1 118 ? 7.707 -23.859 -4.348 1 86.62 118 GLU A N 1
ATOM 907 C CA . GLU A 1 118 ? 6.594 -23.422 -3.51 1 86.62 118 GLU A CA 1
ATOM 908 C C .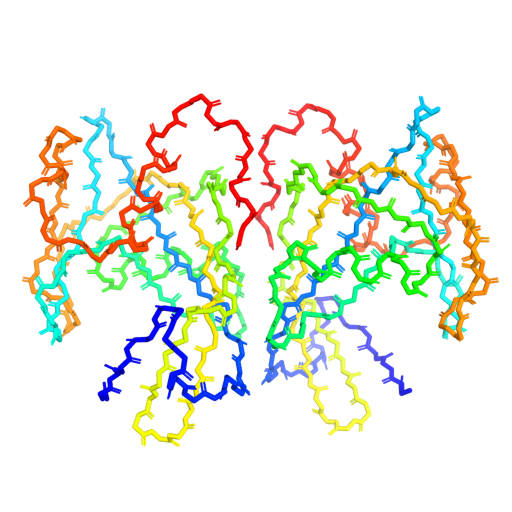 GLU A 1 118 ? 5.254 -23.641 -4.215 1 86.62 118 GLU A C 1
ATOM 910 O O . GLU A 1 118 ? 4.195 -23.453 -3.609 1 86.62 118 GLU A O 1
ATOM 915 N N . THR A 1 119 ? 5.336 -24.047 -5.465 1 90.25 119 THR A N 1
ATOM 916 C CA . THR A 1 119 ? 4.117 -24.219 -6.242 1 90.25 119 THR A CA 1
ATOM 917 C C . THR A 1 119 ? 4.098 -25.594 -6.914 1 90.25 119 THR A C 1
ATOM 919 O O . THR A 1 119 ? 5.145 -26.109 -7.312 1 90.25 119 THR A O 1
ATOM 922 N N . THR A 1 120 ? 2.898 -26.125 -7.055 1 94 120 THR A N 1
ATOM 923 C CA . THR A 1 120 ? 2.756 -27.422 -7.699 1 94 120 THR A CA 1
ATOM 924 C C . THR A 1 120 ? 2.293 -27.266 -9.148 1 94 120 THR A C 1
ATOM 926 O O . THR A 1 120 ? 2.602 -28.094 -10 1 94 120 THR A O 1
ATOM 929 N N . GLN A 1 121 ? 1.512 -26.172 -9.336 1 96.81 121 GLN A N 1
ATOM 930 C CA . GLN A 1 121 ? 1.027 -25.859 -10.672 1 96.81 121 GLN A CA 1
ATOM 931 C C . GLN A 1 121 ? 1.026 -24.359 -10.922 1 96.81 121 GLN A C 1
ATOM 933 O O . GLN A 1 121 ? 0.92 -23.562 -9.984 1 96.81 121 GLN A O 1
ATOM 938 N N . VAL A 1 122 ? 1.21 -24 -12.109 1 98.19 122 VAL A N 1
ATOM 939 C CA . VAL A 1 122 ? 1.028 -22.656 -12.648 1 98.19 122 VAL A CA 1
ATOM 940 C C . VAL A 1 122 ? 0.219 -22.719 -13.945 1 98.19 122 VAL A C 1
ATOM 942 O O . VAL A 1 122 ? 0.55 -23.484 -14.852 1 98.19 122 VAL A O 1
ATOM 945 N N . ARG A 1 123 ? -0.856 -21.922 -14.031 1 97.94 123 ARG A N 1
ATOM 946 C CA . ARG A 1 123 ? -1.735 -22 -15.188 1 97.94 123 ARG A CA 1
ATOM 947 C C . ARG A 1 123 ? -2.291 -20.625 -15.562 1 97.94 123 ARG A C 1
ATOM 949 O O . ARG A 1 123 ? -2.494 -19.781 -14.695 1 97.94 123 ARG A O 1
ATOM 956 N N . TRP A 1 124 ? -2.477 -20.562 -16.812 1 98.69 124 TRP A N 1
ATOM 957 C CA . TRP A 1 124 ? -3.422 -19.562 -17.281 1 98.69 124 TRP A CA 1
ATOM 958 C C . TRP A 1 124 ? -4.855 -20.062 -17.188 1 98.69 124 TRP A C 1
ATOM 960 O O . TRP A 1 124 ? -5.188 -21.109 -17.75 1 98.69 124 TRP A O 1
ATOM 970 N N . VAL A 1 125 ? -5.688 -19.344 -16.5 1 98.62 125 VAL A N 1
ATOM 971 C CA . VAL A 1 125 ? -7.051 -19.812 -16.25 1 98.62 125 VAL A CA 1
ATOM 972 C C . VAL A 1 125 ? -8.047 -18.859 -16.891 1 98.62 125 VAL A C 1
ATOM 974 O O . VAL A 1 125 ? -7.957 -17.641 -16.703 1 98.62 125 VAL A O 1
ATOM 977 N N . ASP A 1 126 ? -9.039 -19.391 -17.609 1 98.19 126 ASP A N 1
ATOM 978 C CA . ASP A 1 126 ? -10.117 -18.562 -18.156 1 98.19 126 ASP A CA 1
ATOM 979 C C . ASP A 1 126 ? -10.93 -17.922 -17.031 1 98.19 126 ASP A C 1
ATOM 981 O O . ASP A 1 126 ? -11.234 -18.562 -16.016 1 98.19 126 ASP A O 1
ATOM 985 N N . PRO A 1 127 ? -11.258 -16.641 -17.188 1 96.5 127 PRO A N 1
ATOM 986 C CA . PRO A 1 127 ? -12.055 -15.961 -16.156 1 96.5 127 PRO A CA 1
ATOM 987 C C . PRO A 1 127 ? -13.281 -16.766 -15.742 1 96.5 127 PRO A C 1
ATOM 989 O O . PRO A 1 127 ? -13.617 -16.812 -14.555 1 96.5 127 PRO A O 1
ATOM 992 N N . ALA A 1 128 ? -13.906 -17.469 -16.641 1 95.31 128 ALA A N 1
ATOM 993 C CA . ALA A 1 128 ? -15.117 -18.234 -16.375 1 95.31 128 ALA A CA 1
ATOM 994 C C . ALA A 1 128 ? -14.82 -19.406 -15.453 1 95.31 128 ALA A C 1
ATOM 996 O O . ALA A 1 128 ? -15.711 -19.906 -14.758 1 95.31 128 ALA A O 1
ATOM 997 N N . ASP A 1 129 ? -13.625 -19.859 -15.422 1 96.62 129 ASP A N 1
ATOM 998 C CA . ASP A 1 129 ? -13.25 -21.062 -14.672 1 96.62 129 ASP A CA 1
ATOM 999 C C . ASP A 1 129 ? -12.68 -20.688 -13.297 1 96.62 129 ASP A C 1
ATOM 1001 O O . ASP A 1 129 ? -12.461 -21.562 -12.461 1 96.62 129 ASP A O 1
ATOM 1005 N N . LEU A 1 130 ? -12.453 -19.453 -13.039 1 96.06 130 LEU A N 1
ATOM 1006 C CA . LEU A 1 130 ? -11.844 -19.016 -11.789 1 96.06 130 LEU A CA 1
ATOM 1007 C C . LEU A 1 130 ? -12.711 -19.406 -10.594 1 96.06 130 LEU A C 1
ATOM 1009 O O . LEU A 1 130 ? -12.195 -19.703 -9.516 1 96.06 130 LEU A O 1
ATOM 1013 N N . THR A 1 131 ? -14.016 -19.375 -10.797 1 92.69 131 THR A N 1
ATOM 1014 C CA . THR A 1 131 ? -14.945 -19.641 -9.703 1 92.69 131 THR A CA 1
ATOM 1015 C C . THR A 1 131 ? -14.891 -21.094 -9.281 1 92.69 131 THR A C 1
ATOM 1017 O O . THR A 1 131 ? -15.359 -21.453 -8.203 1 92.69 131 THR A O 1
ATOM 1020 N N . THR A 1 132 ? -14.352 -21.969 -10.109 1 95.5 132 THR A N 1
ATOM 1021 C CA . THR A 1 132 ? -14.328 -23.406 -9.82 1 95.5 132 THR A CA 1
ATOM 1022 C C . THR A 1 132 ? -13.078 -23.781 -9.031 1 95.5 132 THR A C 1
ATOM 1024 O O . THR A 1 132 ? -12.992 -24.875 -8.477 1 95.5 132 THR A O 1
ATOM 1027 N N . LEU A 1 133 ? -12.125 -22.875 -8.945 1 97.12 133 LEU A N 1
ATOM 1028 C CA . LEU A 1 133 ? -10.883 -23.156 -8.234 1 97.12 133 LEU A CA 1
ATOM 1029 C C . LEU A 1 133 ? -11.078 -23.031 -6.727 1 97.12 133 LEU A C 1
ATOM 1031 O O . LEU A 1 133 ? -11.852 -22.188 -6.266 1 97.12 133 LEU A O 1
ATOM 1035 N N . ASP A 1 134 ? -10.414 -23.906 -6.008 1 97.31 134 ASP A N 1
ATOM 1036 C CA . ASP A 1 134 ? -10.367 -23.766 -4.559 1 97.31 134 ASP A CA 1
ATOM 1037 C C . ASP A 1 134 ? -9.414 -22.656 -4.145 1 97.31 134 ASP A C 1
ATOM 1039 O O . ASP A 1 134 ? -8.203 -22.859 -4.051 1 97.31 134 ASP A O 1
ATOM 1043 N N . VAL A 1 135 ? -9.953 -21.484 -3.855 1 96.06 135 VAL A N 1
ATOM 1044 C CA . VAL A 1 135 ? -9.227 -20.281 -3.459 1 96.06 135 VAL A CA 1
ATOM 1045 C C . VAL A 1 135 ? -9.719 -19.797 -2.096 1 96.06 135 VAL A C 1
ATOM 1047 O O . VAL A 1 135 ? -10.914 -19.859 -1.811 1 96.06 135 VAL A O 1
ATOM 1050 N N . HIS A 1 136 ? -8.773 -19.438 -1.268 1 93.88 136 HIS A N 1
ATOM 1051 C CA . HIS A 1 136 ? -9.172 -18.844 0.007 1 93.88 136 HIS A CA 1
ATOM 1052 C C . HIS A 1 136 ? -10.094 -17.641 -0.2 1 93.88 136 HIS A C 1
ATOM 1054 O O . HIS A 1 136 ? -9.93 -16.891 -1.166 1 93.88 136 HIS A O 1
ATOM 1060 N N . ALA A 1 137 ? -11 -17.375 0.681 1 93.31 137 ALA A N 1
ATOM 1061 C CA . ALA A 1 137 ? -12.016 -16.328 0.557 1 93.31 137 ALA A CA 1
ATOM 1062 C C . ALA A 1 137 ? -11.367 -14.961 0.362 1 93.31 137 ALA A C 1
ATOM 1064 O O . ALA A 1 137 ? -11.836 -14.156 -0.45 1 93.31 137 ALA A O 1
ATOM 1065 N N . THR A 1 138 ? -10.281 -14.672 1.071 1 94 138 THR A N 1
ATOM 1066 C CA . THR A 1 138 ? -9.633 -13.367 0.972 1 94 138 THR A CA 1
ATOM 1067 C C . THR A 1 138 ? -8.93 -13.211 -0.375 1 94 138 THR A C 1
ATOM 1069 O O . THR A 1 138 ? -8.852 -12.109 -0.915 1 94 138 THR A O 1
ATOM 1072 N N . MET A 1 139 ? -8.461 -14.273 -0.886 1 96.5 139 MET A N 1
ATOM 1073 C CA . MET A 1 139 ? -7.871 -14.258 -2.221 1 96.5 139 MET A CA 1
ATOM 1074 C C . MET A 1 139 ? -8.945 -14.078 -3.291 1 96.5 139 MET A C 1
ATOM 1076 O O . MET A 1 139 ? -8.742 -13.336 -4.258 1 96.5 139 MET A O 1
ATOM 1080 N N . ARG A 1 140 ? -10.07 -14.727 -3.111 1 96.81 140 ARG A N 1
ATOM 1081 C CA . ARG A 1 140 ? -11.195 -14.586 -4.027 1 96.81 140 ARG A CA 1
ATOM 1082 C C . ARG A 1 140 ? -11.641 -13.133 -4.133 1 96.81 140 ARG A C 1
ATOM 1084 O O . ARG A 1 140 ? -11.93 -12.641 -5.23 1 96.81 140 ARG A O 1
ATOM 1091 N N . LEU A 1 141 ? -11.672 -12.5 -3.035 1 95.88 141 LEU A N 1
ATOM 1092 C CA . LEU A 1 141 ? -12.031 -11.086 -2.994 1 95.88 141 LEU A CA 1
ATOM 1093 C C . LEU A 1 141 ? -11.094 -10.258 -3.865 1 95.88 141 LEU A C 1
ATOM 1095 O O . LEU A 1 141 ? -11.539 -9.391 -4.617 1 95.88 141 LEU A O 1
ATOM 1099 N N . ARG A 1 142 ? -9.773 -10.531 -3.793 1 97.56 142 ARG A N 1
ATOM 1100 C CA . ARG A 1 142 ? -8.789 -9.812 -4.59 1 97.56 142 ARG A CA 1
ATOM 1101 C C . ARG A 1 142 ? -9.016 -10.039 -6.078 1 97.56 142 ARG A C 1
ATOM 1103 O O . ARG A 1 142 ? -8.953 -9.102 -6.871 1 97.56 142 ARG A O 1
ATOM 1110 N N . ILE A 1 143 ? -9.258 -11.273 -6.375 1 97.94 143 ILE A N 1
ATOM 1111 C CA . ILE A 1 143 ? -9.492 -11.641 -7.77 1 97.94 143 ILE A CA 1
ATOM 1112 C C . ILE A 1 143 ? -10.734 -10.914 -8.289 1 97.94 143 ILE A C 1
ATOM 1114 O O . ILE A 1 143 ? -10.711 -10.328 -9.375 1 97.94 143 ILE A O 1
ATOM 1118 N N . GLU A 1 144 ? -11.773 -10.891 -7.531 1 96.94 144 GLU A N 1
ATOM 1119 C CA . GLU A 1 144 ? -13.023 -10.25 -7.922 1 96.94 144 GLU A CA 1
ATOM 1120 C C . GLU A 1 144 ? -12.836 -8.75 -8.125 1 96.94 144 GLU A C 1
ATOM 1122 O O . GLU A 1 144 ? -13.328 -8.188 -9.109 1 96.94 144 GLU A O 1
ATOM 1127 N N . HIS A 1 145 ? -12.18 -8.117 -7.223 1 97.5 145 HIS A N 1
ATOM 1128 C CA . HIS A 1 145 ? -11.93 -6.688 -7.352 1 97.5 145 HIS A CA 1
ATOM 1129 C C . HIS A 1 145 ? -11.094 -6.383 -8.586 1 97.5 145 HIS A C 1
ATOM 1131 O O . HIS A 1 145 ? -11.367 -5.426 -9.312 1 97.5 145 HIS A O 1
ATOM 1137 N N . ALA A 1 146 ? -10.086 -7.195 -8.828 1 97.25 146 ALA A N 1
ATOM 1138 C CA . ALA A 1 146 ? -9.195 -6.961 -9.953 1 97.25 146 ALA A CA 1
ATOM 1139 C C . ALA A 1 146 ? -9.906 -7.199 -11.281 1 97.25 146 ALA A C 1
ATOM 1141 O O . ALA A 1 146 ? -9.602 -6.555 -12.289 1 97.25 146 ALA A O 1
ATOM 1142 N N . MET A 1 147 ? -10.836 -8.102 -11.258 1 95.94 147 MET A N 1
ATOM 1143 C CA . MET A 1 147 ? -11.578 -8.453 -12.469 1 95.94 147 MET A CA 1
ATOM 1144 C C . MET A 1 147 ? -12.625 -7.398 -12.789 1 95.94 147 MET A C 1
ATOM 1146 O O . MET A 1 147 ? -13.086 -7.297 -13.93 1 95.94 147 MET A O 1
ATOM 1150 N N . ASP A 1 148 ? -13.008 -6.629 -11.75 1 94.5 148 ASP A N 1
ATOM 1151 C CA . ASP A 1 148 ? -14.078 -5.648 -11.922 1 94.5 148 ASP A CA 1
ATOM 1152 C C . ASP A 1 148 ? -13.586 -4.422 -12.68 1 94.5 148 ASP A C 1
ATOM 1154 O O . ASP A 1 148 ? -12.992 -3.516 -12.094 1 94.5 148 ASP A O 1
ATOM 1158 N N . ARG A 1 149 ? -13.914 -4.273 -13.875 1 85.75 149 ARG A N 1
ATOM 1159 C CA . ARG A 1 149 ? -13.461 -3.184 -14.734 1 85.75 149 ARG A CA 1
ATOM 1160 C C . ARG A 1 149 ? -14.156 -1.875 -14.375 1 85.75 149 ARG A C 1
ATOM 1162 O O . ARG A 1 149 ? -13.711 -0.799 -14.781 1 85.75 149 ARG A O 1
ATOM 1169 N N . GLU A 1 150 ? -15.156 -1.988 -13.664 1 89.94 150 GLU A N 1
ATOM 1170 C CA . GLU A 1 150 ? -15.898 -0.793 -13.266 1 89.94 150 GLU A CA 1
ATOM 1171 C C . GLU A 1 150 ? -15.266 -0.136 -12.039 1 89.94 150 GLU A C 1
ATOM 1173 O O . GLU A 1 150 ? -15.562 1.019 -11.727 1 89.94 150 GLU A O 1
ATOM 1178 N N . ARG A 1 151 ? -14.484 -0.899 -11.414 1 87.19 151 ARG A N 1
ATOM 1179 C CA . ARG A 1 151 ? -13.773 -0.34 -10.273 1 87.19 151 ARG A CA 1
ATOM 1180 C C . ARG A 1 151 ? -12.555 0.459 -10.727 1 87.19 151 ARG A C 1
ATOM 1182 O O . ARG A 1 151 ? -11.547 -0.118 -11.133 1 87.19 151 ARG A O 1
ATOM 1189 N N . THR A 1 152 ? -12.688 1.752 -10.641 1 85.94 152 THR A N 1
ATOM 1190 C CA . THR A 1 152 ? -11.641 2.605 -11.18 1 85.94 152 THR A CA 1
ATOM 1191 C C . THR A 1 152 ? -10.688 3.055 -10.07 1 85.94 152 THR A C 1
ATOM 1193 O O . THR A 1 152 ? -9.68 3.711 -10.336 1 85.94 152 THR A O 1
ATOM 1196 N N . ALA A 1 153 ? -10.992 2.756 -8.812 1 92.88 153 ALA A N 1
ATOM 1197 C CA . ALA A 1 153 ? -10.141 3.053 -7.664 1 92.88 153 ALA A CA 1
ATOM 1198 C C . ALA A 1 153 ? -9.781 1.782 -6.898 1 92.88 153 ALA A C 1
ATOM 1200 O O . ALA A 1 153 ? -10.586 0.851 -6.82 1 92.88 153 ALA A O 1
ATOM 1201 N N . PRO A 1 154 ? -8.648 1.768 -6.383 1 97.25 154 PRO A N 1
ATOM 1202 C CA . PRO A 1 154 ? -8.289 0.591 -5.586 1 97.25 154 PRO A CA 1
ATOM 1203 C C . PRO A 1 154 ? -9.227 0.381 -4.398 1 97.25 154 PRO A C 1
ATOM 1205 O O . PRO A 1 154 ? -9.68 1.351 -3.783 1 97.25 154 PRO A O 1
ATOM 1208 N N . TYR A 1 155 ? -9.539 -0.869 -4.188 1 97.38 155 TYR A N 1
ATOM 1209 C CA . TYR A 1 155 ? -10.18 -1.193 -2.92 1 97.38 155 TYR A CA 1
ATOM 1210 C C . TYR A 1 155 ? -9.289 -0.821 -1.741 1 97.38 155 TYR A C 1
ATOM 1212 O O . TYR A 1 155 ? -8.078 -1.054 -1.771 1 97.38 155 TYR A O 1
ATOM 1220 N N . ILE A 1 156 ? -9.828 -0.191 -0.726 1 97.81 156 ILE A N 1
ATOM 1221 C CA . ILE A 1 156 ? -9.086 0.177 0.474 1 97.81 156 ILE A CA 1
ATOM 1222 C C . ILE A 1 156 ? -9.734 -0.465 1.699 1 97.81 156 ILE A C 1
ATOM 1224 O O . ILE A 1 156 ? -10.734 0.037 2.215 1 97.81 156 ILE A O 1
ATOM 1228 N N . GLY A 1 157 ? -9.133 -1.61 2.082 1 93.62 157 GLY A N 1
ATOM 1229 C CA . GLY A 1 157 ? -9.711 -2.287 3.23 1 93.62 157 GLY A CA 1
ATOM 1230 C C . GLY A 1 157 ? -8.688 -3.035 4.062 1 93.62 157 GLY A C 1
ATOM 1231 O O . GLY A 1 157 ? -7.543 -3.209 3.641 1 93.62 157 GLY A O 1
ATOM 1232 N N . MET B 1 1 ? 12.852 12.477 18.594 1 59.16 1 MET B N 1
ATOM 1233 C CA . MET B 1 1 ? 13.883 11.586 18.062 1 59.16 1 MET B CA 1
ATOM 1234 C C . MET B 1 1 ? 14.43 12.109 16.734 1 59.16 1 MET B C 1
ATOM 1236 O O . MET B 1 1 ? 13.672 12.625 15.914 1 59.16 1 MET B O 1
ATOM 1240 N N . GLY B 1 2 ? 15.703 12.258 16.672 1 76.19 2 GLY B N 1
ATOM 1241 C CA . GLY B 1 2 ? 16.344 12.797 15.477 1 76.19 2 GLY B CA 1
ATOM 1242 C C . GLY B 1 2 ? 16.219 11.891 14.273 1 76.19 2 GLY B C 1
ATOM 1243 O O . GLY B 1 2 ? 16.094 10.672 14.414 1 76.19 2 GLY B O 1
ATOM 1244 N N . ARG B 1 3 ? 15.961 12.359 13.188 1 86.25 3 ARG B N 1
ATOM 1245 C CA . ARG B 1 3 ? 15.852 11.633 11.93 1 86.25 3 ARG B CA 1
ATOM 1246 C C . ARG B 1 3 ? 16.672 12.305 10.836 1 86.25 3 ARG B C 1
ATOM 1248 O O . ARG B 1 3 ? 16.609 13.523 10.672 1 86.25 3 ARG B O 1
ATOM 1255 N N . ILE B 1 4 ? 17.5 11.492 10.125 1 90.38 4 ILE B N 1
ATOM 1256 C CA . ILE B 1 4 ? 18.25 11.977 8.969 1 90.38 4 ILE B CA 1
ATOM 1257 C C . ILE B 1 4 ? 17.734 11.289 7.703 1 90.38 4 ILE B C 1
ATOM 1259 O O . ILE B 1 4 ? 17.656 10.062 7.641 1 90.38 4 ILE B O 1
ATOM 1263 N N . ASP B 1 5 ? 17.391 12.047 6.719 1 91.81 5 ASP B N 1
ATOM 1264 C CA . ASP B 1 5 ? 16.891 11.523 5.449 1 91.81 5 ASP B CA 1
ATOM 1265 C C . ASP B 1 5 ? 18 11.484 4.398 1 91.81 5 ASP B C 1
ATOM 1267 O O . ASP B 1 5 ? 18.719 12.469 4.215 1 91.81 5 ASP B O 1
ATOM 1271 N N . TYR B 1 6 ? 18.125 10.352 3.742 1 94.5 6 TYR B N 1
ATOM 1272 C CA . TYR B 1 6 ? 19.016 10.172 2.607 1 94.5 6 TYR B CA 1
ATOM 1273 C C . TYR B 1 6 ? 18.234 9.859 1.337 1 94.5 6 TYR B C 1
ATOM 1275 O O . TYR B 1 6 ? 17.344 9.008 1.344 1 94.5 6 TYR B O 1
ATOM 1283 N N . LEU B 1 7 ? 18.547 10.578 0.286 1 95.06 7 LEU B N 1
ATOM 1284 C CA . LEU B 1 7 ? 17.938 10.336 -1.016 1 95.06 7 LEU B CA 1
ATOM 1285 C C . LEU B 1 7 ? 19 10.07 -2.074 1 95.06 7 LEU B C 1
ATOM 1287 O O . LEU B 1 7 ? 19.688 10.992 -2.518 1 95.06 7 LEU B O 1
ATOM 1291 N N . HIS B 1 8 ? 19.094 8.844 -2.445 1 96.19 8 HIS B N 1
ATOM 1292 C CA . HIS B 1 8 ? 20.094 8.383 -3.404 1 96.19 8 HIS B CA 1
ATOM 1293 C C . HIS B 1 8 ? 21.484 8.883 -3.033 1 96.19 8 HIS B C 1
ATOM 1295 O O . HIS B 1 8 ? 22.219 9.391 -3.885 1 96.19 8 HIS B O 1
ATOM 1301 N N . ASP B 1 9 ? 21.812 8.867 -1.762 1 95.56 9 ASP B N 1
ATOM 1302 C CA . ASP B 1 9 ? 23.125 9.188 -1.206 1 95.56 9 ASP B CA 1
ATOM 1303 C C . ASP B 1 9 ? 24 7.945 -1.125 1 95.56 9 ASP B C 1
ATOM 1305 O O . ASP B 1 9 ? 23.688 6.996 -0.404 1 95.56 9 ASP B O 1
ATOM 1309 N N . PRO B 1 10 ? 25.016 7.906 -1.863 1 94.69 10 PRO B N 1
ATOM 1310 C CA . PRO B 1 10 ? 25.891 6.727 -1.867 1 94.69 10 PRO B CA 1
ATOM 1311 C C . PRO B 1 10 ? 26.469 6.414 -0.49 1 94.69 10 PRO B C 1
ATOM 1313 O O . PRO B 1 10 ? 26.891 5.285 -0.239 1 94.69 10 PRO B O 1
ATOM 1316 N N . ASP B 1 11 ? 26.5 7.359 0.392 1 95.06 11 ASP B N 1
ATOM 1317 C CA . ASP B 1 11 ? 27.078 7.172 1.72 1 95.06 11 ASP B CA 1
ATOM 1318 C C . ASP B 1 11 ? 26 6.801 2.738 1 95.06 11 ASP B C 1
ATOM 1320 O O . ASP B 1 11 ? 26.297 6.645 3.926 1 95.06 11 ASP B O 1
ATOM 1324 N N . ALA B 1 12 ? 24.734 6.719 2.303 1 95.44 12 ALA B N 1
ATOM 1325 C CA . ALA B 1 12 ? 23.656 6.355 3.213 1 95.44 12 ALA B CA 1
ATOM 1326 C C . ALA B 1 12 ? 23.859 4.953 3.777 1 95.44 12 ALA B C 1
ATOM 1328 O O . ALA B 1 12 ? 24.312 4.051 3.068 1 95.44 12 ALA B O 1
ATOM 1329 N N . PRO B 1 13 ? 23.594 4.754 5.012 1 95.44 13 PRO B N 1
ATOM 1330 C CA . PRO B 1 13 ? 23.609 3.391 5.543 1 95.44 13 PRO B CA 1
ATOM 1331 C C . PRO B 1 13 ? 22.578 2.484 4.898 1 95.44 13 PRO B C 1
ATOM 1333 O O . PRO B 1 13 ? 21.547 2.967 4.418 1 95.44 13 PRO B O 1
ATOM 1336 N N . PRO B 1 14 ? 22.859 1.205 4.898 1 95 14 PRO B N 1
ATOM 1337 C CA . PRO B 1 14 ? 21.859 0.289 4.336 1 95 14 PRO B CA 1
ATOM 1338 C C . PRO B 1 14 ? 20.594 0.196 5.188 1 95 14 PRO B C 1
ATOM 1340 O O . PRO B 1 14 ? 20.672 0.145 6.414 1 95 14 PRO B O 1
ATOM 1343 N N . ALA B 1 15 ? 19.453 0.219 4.551 1 97.06 15 ALA B N 1
ATOM 1344 C CA . ALA B 1 15 ? 18.188 0.056 5.262 1 97.06 15 ALA B CA 1
ATOM 1345 C C . ALA B 1 15 ? 18.078 -1.329 5.895 1 97.06 15 ALA B C 1
ATOM 1347 O O . ALA B 1 15 ? 18.562 -2.312 5.328 1 97.06 15 ALA B O 1
ATOM 1348 N N . ASN B 1 16 ? 17.422 -1.372 7.062 1 95.38 16 ASN B N 1
ATOM 1349 C CA . ASN B 1 16 ? 17.234 -2.658 7.727 1 95.38 16 ASN B CA 1
ATOM 1350 C C . ASN B 1 16 ? 15.773 -2.883 8.102 1 95.38 16 ASN B C 1
ATOM 1352 O O . ASN B 1 16 ? 15.453 -3.832 8.82 1 95.38 16 ASN B O 1
ATOM 1356 N N . SER B 1 17 ? 14.914 -1.989 7.629 1 94.56 17 SER B N 1
ATOM 1357 C CA . SER B 1 17 ? 13.492 -2.152 7.926 1 94.56 17 SER B CA 1
ATOM 1358 C C . SER B 1 17 ? 12.633 -1.419 6.902 1 94.56 17 SER B C 1
ATOM 1360 O O . SER B 1 17 ? 13.109 -0.535 6.195 1 94.56 17 SER B O 1
ATOM 1362 N N . VAL B 1 18 ? 11.461 -1.845 6.785 1 94.94 18 VAL B N 1
ATOM 1363 C CA . VAL B 1 18 ? 10.422 -1.184 6.004 1 94.94 18 VAL B CA 1
ATOM 1364 C C . VAL B 1 18 ? 9.125 -1.137 6.805 1 94.94 18 VAL B C 1
ATOM 1366 O O . VAL B 1 18 ? 8.633 -2.172 7.262 1 94.94 18 VAL B O 1
ATOM 1369 N N . VAL B 1 19 ? 8.625 0.029 7.016 1 93.12 19 VAL B N 1
ATOM 1370 C CA . VAL B 1 19 ? 7.379 0.233 7.754 1 93.12 19 VAL B CA 1
ATOM 1371 C C . VAL B 1 19 ? 6.406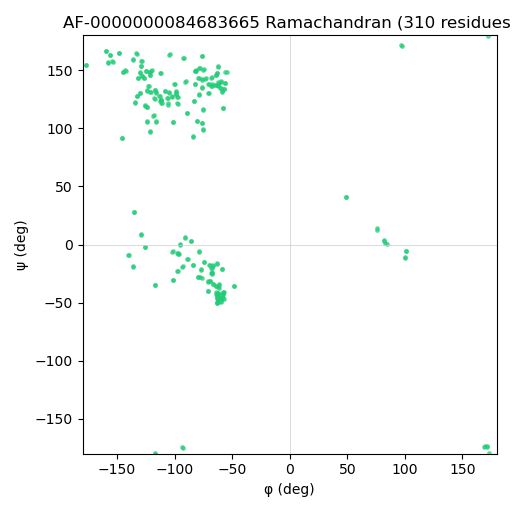 1.057 6.914 1 93.12 19 VAL B C 1
ATOM 1373 O O . VAL B 1 19 ? 6.703 2.197 6.551 1 93.12 19 VAL B O 1
ATOM 1376 N N . PRO B 1 20 ? 5.23 0.442 6.633 1 97.12 20 PRO B N 1
ATOM 1377 C CA . PRO B 1 20 ? 4.266 1.243 5.883 1 97.12 20 PRO B CA 1
ATOM 1378 C C . PRO B 1 20 ? 3.82 2.496 6.633 1 97.12 20 PRO B C 1
ATOM 1380 O O . PRO B 1 20 ? 3.639 2.455 7.855 1 97.12 20 PRO B O 1
ATOM 1383 N N . SER B 1 21 ? 3.758 3.557 5.922 1 97.62 21 SER B N 1
ATOM 1384 C CA . SER B 1 21 ? 3.207 4.809 6.43 1 97.62 21 SER B CA 1
ATOM 1385 C C . SER B 1 21 ? 2.232 5.43 5.434 1 97.62 21 SER B C 1
ATOM 1387 O O . SER B 1 21 ? 2.18 5.023 4.273 1 97.62 21 SER B O 1
ATOM 1389 N N . VAL B 1 22 ? 1.442 6.367 5.941 1 98.69 22 VAL B N 1
ATOM 1390 C CA . VAL B 1 22 ? 0.442 7 5.086 1 98.69 22 VAL B CA 1
ATOM 1391 C C . VAL B 1 22 ? 0.63 8.516 5.105 1 98.69 22 VAL B C 1
ATOM 1393 O O . VAL B 1 22 ? 1.164 9.07 6.066 1 98.69 22 VAL B O 1
ATOM 1396 N N . VAL B 1 23 ? 0.3 9.102 4.031 1 98.69 23 VAL B N 1
ATOM 1397 C CA . VAL B 1 23 ? 0.062 10.539 3.963 1 98.69 23 VAL B CA 1
ATOM 1398 C C . VAL B 1 23 ? -1.282 10.812 3.289 1 98.69 23 VAL B C 1
ATOM 1400 O O . VAL B 1 23 ? -1.762 9.992 2.498 1 98.69 23 VAL B O 1
ATOM 1403 N N . ALA B 1 24 ? -1.877 11.898 3.598 1 98.88 24 ALA B N 1
ATOM 1404 C CA . ALA B 1 24 ? -3.221 12.195 3.105 1 98.88 24 ALA B CA 1
ATOM 1405 C C . ALA B 1 24 ? -3.25 13.531 2.363 1 98.88 24 ALA B C 1
ATOM 1407 O O . ALA B 1 24 ? -2.939 14.578 2.939 1 98.88 24 ALA B O 1
ATOM 1408 N N . PHE B 1 25 ? -3.574 13.477 1.128 1 98.75 25 PHE B N 1
ATOM 1409 C CA . PHE B 1 25 ? -3.934 14.648 0.343 1 98.75 25 PHE B CA 1
ATOM 1410 C C . PHE B 1 25 ? -5.406 15 0.534 1 98.75 25 PHE B C 1
ATOM 1412 O O . PHE B 1 25 ? -6.27 14.484 -0.175 1 98.75 25 PHE B O 1
ATOM 1419 N N . VAL B 1 26 ? -5.629 15.867 1.472 1 98.81 26 VAL B N 1
ATOM 1420 C CA . VAL B 1 26 ? -6.988 16.25 1.839 1 98.81 26 VAL B CA 1
ATOM 1421 C C . VAL B 1 26 ? -7.379 17.547 1.131 1 98.81 26 VAL B C 1
ATOM 1423 O O . VAL B 1 26 ? -6.734 18.578 1.321 1 98.81 26 VAL B O 1
ATOM 1426 N N . GLN B 1 27 ? -8.383 17.469 0.401 1 98.44 27 GLN B N 1
ATOM 1427 C CA . GLN B 1 27 ? -8.859 18.625 -0.329 1 98.44 27 GLN B CA 1
ATOM 1428 C C . GLN B 1 27 ? -10.289 18.984 0.062 1 98.44 27 GLN B C 1
ATOM 1430 O O . GLN B 1 27 ? -11.164 18.109 0.09 1 98.44 27 GLN B O 1
ATOM 1435 N N . ASN B 1 28 ? -10.5 20.266 0.359 1 98.38 28 ASN B N 1
ATOM 1436 C CA . ASN B 1 28 ? -11.852 20.672 0.721 1 98.38 28 ASN B CA 1
ATOM 1437 C C . ASN B 1 28 ? -12.625 21.172 -0.495 1 98.38 28 ASN B C 1
ATOM 1439 O O . ASN B 1 28 ? -12.148 21.078 -1.625 1 98.38 28 ASN B O 1
ATOM 1443 N N . ASP B 1 29 ? -13.828 21.672 -0.246 1 97.19 29 ASP B N 1
ATOM 1444 C CA . ASP B 1 29 ? -14.742 22.047 -1.325 1 97.19 29 ASP B CA 1
ATOM 1445 C C . ASP B 1 29 ? -14.211 23.25 -2.1 1 97.19 29 ASP B C 1
ATOM 1447 O O . ASP B 1 29 ? -14.594 23.469 -3.25 1 97.19 29 ASP B O 1
ATOM 1451 N N . ALA B 1 30 ? -13.391 24.047 -1.452 1 97.56 30 ALA B N 1
ATOM 1452 C CA . ALA B 1 30 ? -12.789 25.219 -2.104 1 97.56 30 ALA B CA 1
ATOM 1453 C C . ALA B 1 30 ? -11.508 24.828 -2.842 1 97.56 30 ALA B C 1
ATOM 1455 O O . ALA B 1 30 ? -10.758 25.703 -3.277 1 97.56 30 ALA B O 1
ATOM 1456 N N . ASP B 1 31 ? -11.172 23.516 -2.844 1 96.75 31 ASP B N 1
ATOM 1457 C CA . ASP B 1 31 ? -10.023 22.938 -3.533 1 96.75 31 ASP B CA 1
ATOM 1458 C C . ASP B 1 31 ? -8.727 23.25 -2.779 1 96.75 31 ASP B C 1
ATOM 1460 O O . ASP B 1 31 ? -7.633 23.078 -3.322 1 96.75 31 ASP B O 1
ATOM 1464 N N . GLN B 1 32 ? -8.859 23.688 -1.596 1 98.62 32 GLN B N 1
ATOM 1465 C CA . GLN B 1 32 ? -7.668 23.906 -0.786 1 98.62 32 GLN B CA 1
ATOM 1466 C C . GLN B 1 32 ? -7.141 22.578 -0.222 1 98.62 32 GLN B C 1
ATOM 1468 O O . GLN B 1 32 ? -7.906 21.641 -0 1 98.62 32 GLN B O 1
ATOM 1473 N N . VAL B 1 33 ? -5.852 22.578 -0.009 1 98.75 33 VAL B N 1
ATOM 1474 C CA . VAL B 1 33 ? -5.176 21.375 0.452 1 98.75 33 VAL B CA 1
ATOM 1475 C C . VAL B 1 33 ? -4.754 21.531 1.91 1 98.75 33 VAL B C 1
ATOM 1477 O O . VAL B 1 33 ? -4.203 22.578 2.289 1 98.75 33 VAL B O 1
ATOM 1480 N N . LEU B 1 34 ? -5.023 20.562 2.752 1 98.88 34 LEU B N 1
ATOM 1481 C CA . LEU B 1 34 ? -4.645 20.578 4.16 1 98.88 34 LEU B CA 1
ATOM 1482 C C . LEU B 1 34 ? -3.154 20.312 4.324 1 98.88 34 LEU B C 1
ATOM 1484 O O . LEU B 1 34 ? -2.662 19.25 3.938 1 98.88 34 LEU B O 1
ATOM 1488 N N . MET B 1 35 ? -2.432 21.297 4.855 1 98.75 35 MET B N 1
ATOM 1489 C CA . MET B 1 35 ? -0.99 21.188 5.059 1 98.75 35 MET B CA 1
ATOM 1490 C C . MET B 1 35 ? -0.628 21.391 6.523 1 98.75 35 MET B C 1
ATOM 1492 O O . MET B 1 35 ? -1.32 22.109 7.242 1 98.75 35 MET B O 1
ATOM 1496 N N . ILE B 1 36 ? 0.41 20.734 6.934 1 98.56 36 ILE B N 1
ATOM 1497 C CA . ILE B 1 36 ? 0.949 20.922 8.273 1 98.56 36 ILE B CA 1
ATOM 1498 C C . ILE B 1 36 ? 2.395 21.406 8.188 1 98.56 36 ILE B C 1
ATOM 1500 O O . ILE B 1 36 ? 3.098 21.109 7.219 1 98.56 36 ILE B O 1
ATOM 1504 N N . GLN B 1 37 ? 2.797 22.156 9.133 1 97.69 37 GLN B N 1
ATOM 1505 C CA . GLN B 1 37 ? 4.203 22.531 9.281 1 97.69 37 GLN B CA 1
ATOM 1506 C C . GLN B 1 37 ? 4.844 21.766 10.445 1 97.69 37 GLN B C 1
ATOM 1508 O O . GLN B 1 37 ? 4.379 21.859 11.578 1 97.69 37 GLN B O 1
ATOM 1513 N N . ARG B 1 38 ? 5.898 21.016 10.141 1 92.5 38 ARG B N 1
ATOM 1514 C CA . ARG B 1 38 ? 6.531 20.156 11.133 1 92.5 38 ARG B CA 1
ATOM 1515 C C . ARG B 1 38 ? 7.34 20.969 12.133 1 92.5 38 ARG B C 1
ATOM 1517 O O . ARG B 1 38 ? 8.016 21.938 11.758 1 92.5 38 ARG B O 1
ATOM 1524 N N . SER B 1 39 ? 7.312 20.547 13.352 1 89.88 39 SER B N 1
ATOM 1525 C CA . SER B 1 39 ? 8.031 21.234 14.406 1 89.88 39 SER B CA 1
ATOM 1526 C C . SER B 1 39 ? 9.523 20.938 14.352 1 89.88 39 SER B C 1
ATOM 1528 O O . SER B 1 39 ? 10.352 21.766 14.742 1 89.88 39 SER B O 1
ATOM 1530 N N . ASP B 1 40 ? 9.883 19.797 13.859 1 84.88 40 ASP B N 1
ATOM 1531 C CA . ASP B 1 40 ? 11.258 19.328 13.953 1 84.88 40 ASP B CA 1
ATOM 1532 C C . ASP B 1 40 ? 12.141 19.984 12.891 1 84.88 40 ASP B C 1
ATOM 1534 O O . ASP B 1 40 ? 13.344 20.156 13.094 1 84.88 40 ASP B O 1
ATOM 1538 N N . ASN B 1 41 ? 11.633 20.391 11.75 1 87.69 41 ASN B N 1
ATOM 1539 C CA . ASN B 1 41 ? 12.5 20.906 10.695 1 87.69 41 ASN B CA 1
ATOM 1540 C C . ASN B 1 41 ? 11.883 22.125 10 1 87.69 41 ASN B C 1
ATOM 1542 O O . ASN B 1 41 ? 12.5 22.719 9.117 1 87.69 41 ASN B O 1
ATOM 1546 N N . GLY B 1 42 ? 10.562 22.406 10.336 1 91.56 42 GLY B N 1
ATOM 1547 C CA . GLY B 1 42 ? 9.906 23.609 9.852 1 91.56 42 GLY B CA 1
ATOM 1548 C C . GLY B 1 42 ? 9.344 23.469 8.453 1 91.56 42 GLY B C 1
ATOM 1549 O O . GLY B 1 42 ? 8.789 24.406 7.895 1 91.56 42 GLY B O 1
ATOM 1550 N N . ARG B 1 43 ? 9.492 22.281 7.855 1 94.75 43 ARG B N 1
ATOM 1551 C CA . ARG B 1 43 ? 8.984 22.062 6.5 1 94.75 43 ARG B CA 1
ATOM 1552 C C . ARG B 1 43 ? 7.496 21.75 6.516 1 94.75 43 ARG B C 1
ATOM 1554 O O . ARG B 1 43 ? 6.98 21.203 7.492 1 94.75 43 ARG B O 1
ATOM 1561 N N . TRP B 1 44 ? 6.887 22.156 5.461 1 97.75 44 TRP B N 1
ATOM 1562 C CA . TRP B 1 44 ? 5.484 21.812 5.258 1 97.75 44 TRP B CA 1
ATOM 1563 C C . TRP B 1 44 ? 5.363 20.406 4.68 1 97.75 44 TRP B C 1
ATOM 1565 O O . TRP B 1 44 ? 6.254 19.938 3.963 1 97.75 44 TRP B O 1
ATOM 1575 N N . ALA B 1 45 ? 4.281 19.75 5.008 1 97.88 45 ALA B N 1
ATOM 1576 C CA . ALA B 1 45 ? 4.023 18.391 4.539 1 97.88 45 ALA B CA 1
ATOM 1577 C C . ALA B 1 45 ? 2.527 18.078 4.551 1 97.88 45 ALA B C 1
ATOM 1579 O O . ALA B 1 45 ? 1.734 18.844 5.109 1 97.88 45 ALA B O 1
ATOM 1580 N N . LEU B 1 46 ? 2.125 17.078 3.877 1 98.62 46 LEU B N 1
ATOM 1581 C CA . LEU B 1 46 ? 0.814 16.469 4.082 1 98.62 46 LEU B CA 1
ATOM 1582 C C . LEU B 1 46 ? 0.74 15.773 5.438 1 98.62 46 LEU B C 1
ATOM 1584 O O . LEU B 1 46 ? 1.74 15.242 5.922 1 98.62 46 LEU B O 1
ATOM 1588 N N . PRO B 1 47 ? -0.439 15.844 6.09 1 98.56 47 PRO B N 1
ATOM 1589 C CA . PRO B 1 47 ? -0.564 15.055 7.32 1 98.56 47 PRO B CA 1
ATOM 1590 C C . PRO B 1 47 ? -0.441 13.555 7.074 1 98.56 47 PRO B C 1
ATOM 1592 O O . PRO B 1 47 ? -0.827 13.062 6.008 1 98.56 47 PRO B O 1
ATOM 1595 N N . GLY B 1 48 ? 0.076 12.812 7.98 1 97.75 48 GLY B N 1
ATOM 1596 C CA . GLY B 1 48 ? 0.281 11.383 7.863 1 97.75 48 GLY B CA 1
ATOM 1597 C C . GLY B 1 48 ? 1.101 10.805 9 1 97.75 48 GLY B C 1
ATOM 1598 O O . GLY B 1 48 ? 1.365 11.484 9.992 1 97.75 48 GLY B O 1
ATOM 1599 N N . GLY B 1 49 ? 1.445 9.531 8.883 1 96.62 49 GLY B N 1
ATOM 1600 C CA . GLY B 1 49 ? 2.203 8.844 9.914 1 96.62 49 GLY B CA 1
ATOM 1601 C C . GLY B 1 49 ? 2.266 7.34 9.711 1 96.62 49 GLY B C 1
ATOM 1602 O O . GLY B 1 49 ? 1.831 6.832 8.672 1 96.62 49 GLY B O 1
ATOM 1603 N N . GLY B 1 50 ? 2.82 6.715 10.664 1 96.25 50 GLY B N 1
ATOM 1604 C CA . GLY B 1 50 ? 3.049 5.281 10.57 1 96.25 50 GLY B CA 1
ATOM 1605 C C . GLY B 1 50 ? 1.783 4.461 10.75 1 96.25 50 GLY B C 1
ATOM 1606 O O . GLY B 1 50 ? 0.87 4.871 11.469 1 96.25 50 GLY B O 1
ATOM 1607 N N . HIS B 1 51 ? 1.761 3.256 10.094 1 97.69 51 HIS B N 1
ATOM 1608 C CA . HIS B 1 51 ? 0.7 2.27 10.266 1 97.69 51 HIS B CA 1
ATOM 1609 C C . HIS B 1 51 ? 0.889 1.479 11.555 1 97.69 51 HIS B C 1
ATOM 1611 O O . HIS B 1 51 ? 1.979 0.964 11.82 1 97.69 51 HIS B O 1
ATOM 1617 N N . ASP B 1 52 ? -0.132 1.397 12.359 1 96.31 52 ASP B N 1
ATOM 1618 C CA . ASP B 1 52 ? -0.072 0.625 13.594 1 96.31 52 ASP B CA 1
ATOM 1619 C C . ASP B 1 52 ? -0.726 -0.744 13.422 1 96.31 52 ASP B C 1
ATOM 1621 O O . ASP B 1 52 ? -1.781 -0.858 12.797 1 96.31 52 ASP B O 1
ATOM 1625 N N . VAL B 1 53 ? -0.091 -1.674 13.961 1 96.31 53 VAL B N 1
ATOM 1626 C CA . VAL B 1 53 ? -0.721 -2.988 14.023 1 96.31 53 VAL B CA 1
ATOM 1627 C C . VAL B 1 53 ? -2.07 -2.881 14.734 1 96.31 53 VAL B C 1
ATOM 1629 O O . VAL B 1 53 ? -2.205 -2.15 15.719 1 96.31 53 VAL B O 1
ATOM 1632 N N . GLY B 1 54 ? -3.066 -3.598 14.203 1 96.44 54 GLY B N 1
ATOM 1633 C CA . GLY B 1 54 ? -4.371 -3.611 14.844 1 96.44 54 GLY B CA 1
ATOM 1634 C C . GLY B 1 54 ? -5.379 -2.697 14.164 1 96.44 54 GLY B C 1
ATOM 1635 O O . GLY B 1 54 ? -6.555 -2.678 14.531 1 96.44 54 GLY B O 1
ATOM 1636 N N . GLU B 1 55 ? -4.93 -1.948 13.195 1 97.44 55 GLU B N 1
ATOM 1637 C CA . GLU B 1 55 ? -5.855 -1.084 12.461 1 97.44 55 GLU B CA 1
ATOM 1638 C C . GLU B 1 55 ? -5.73 -1.291 10.953 1 97.44 55 GLU B C 1
ATOM 1640 O O . GLU B 1 55 ? -4.734 -1.837 10.477 1 97.44 55 GLU B O 1
ATOM 1645 N N . SER B 1 56 ? -6.781 -0.927 10.188 1 98.06 56 SER B N 1
ATOM 1646 C CA . SER B 1 56 ? -6.707 -0.903 8.734 1 98.06 56 SER B CA 1
ATOM 1647 C C . SER B 1 56 ? -5.938 0.318 8.242 1 98.06 56 SER B C 1
ATOM 1649 O O . SER B 1 56 ? -5.758 1.287 8.984 1 98.06 56 SER B O 1
ATOM 1651 N N . ILE B 1 57 ? -5.52 0.253 7.031 1 98.5 57 ILE B N 1
ATOM 1652 C CA . ILE B 1 57 ? -4.758 1.367 6.477 1 98.5 57 ILE B CA 1
ATOM 1653 C C . ILE B 1 57 ? -5.652 2.598 6.355 1 98.5 57 ILE B C 1
ATOM 1655 O O . ILE B 1 57 ? -5.191 3.729 6.52 1 98.5 57 ILE B O 1
ATOM 1659 N N . ARG B 1 58 ? -6.941 2.404 6.07 1 98.38 58 ARG B N 1
ATOM 1660 C CA . ARG B 1 58 ? -7.906 3.498 6.066 1 98.38 58 ARG B CA 1
ATOM 1661 C C . ARG B 1 58 ? -7.98 4.168 7.438 1 98.38 58 ARG B C 1
ATOM 1663 O O . ARG B 1 58 ? -7.93 5.395 7.535 1 98.38 58 ARG B O 1
ATOM 1670 N N . ASP B 1 59 ? -8.062 3.342 8.484 1 98.5 59 ASP B N 1
ATOM 1671 C CA . ASP B 1 59 ? -8.133 3.861 9.844 1 98.5 59 ASP B CA 1
ATOM 1672 C C . ASP B 1 59 ? -6.859 4.613 10.211 1 98.5 59 ASP B C 1
ATOM 1674 O O . ASP B 1 59 ? -6.898 5.59 10.961 1 98.5 59 ASP B O 1
ATOM 1678 N N . THR B 1 60 ? -5.734 4.133 9.711 1 98.62 60 THR B N 1
ATOM 1679 C CA . THR B 1 60 ? -4.48 4.848 9.922 1 98.62 60 THR B CA 1
ATOM 1680 C C . THR B 1 60 ? -4.566 6.27 9.383 1 98.62 60 THR B C 1
ATOM 1682 O O . THR B 1 60 ? -4.207 7.227 10.078 1 98.62 60 THR B O 1
ATOM 1685 N N . VAL B 1 61 ? -5.098 6.461 8.156 1 98.81 61 VAL B N 1
ATOM 1686 C CA . VAL B 1 61 ? -5.238 7.777 7.543 1 98.81 61 VAL B CA 1
ATOM 1687 C C . VAL B 1 61 ? -6.129 8.664 8.414 1 98.81 61 VAL B C 1
ATOM 1689 O O . VAL B 1 61 ? -5.75 9.781 8.766 1 98.81 61 VAL B O 1
ATOM 1692 N N . VAL B 1 62 ? -7.23 8.109 8.773 1 98.81 62 VAL B N 1
ATOM 1693 C CA . VAL B 1 62 ? -8.227 8.859 9.531 1 98.81 62 VAL B CA 1
ATOM 1694 C C . VAL B 1 62 ? -7.633 9.281 10.875 1 98.81 62 VAL B C 1
ATOM 1696 O O . VAL B 1 62 ? -7.738 10.445 11.273 1 98.81 62 VAL B O 1
ATOM 1699 N N . ARG B 1 63 ? -7 8.352 11.547 1 98.62 63 ARG B N 1
ATOM 1700 C CA . ARG B 1 63 ? -6.418 8.625 12.859 1 98.62 63 ARG B CA 1
ATOM 1701 C C . ARG B 1 63 ? -5.316 9.672 12.758 1 98.62 63 ARG B C 1
ATOM 1703 O O . ARG B 1 63 ? -5.316 10.656 13.508 1 98.62 63 ARG B O 1
ATOM 1710 N N . GLU B 1 64 ? -4.332 9.523 11.836 1 98.38 64 GLU B N 1
ATOM 1711 C CA . GLU B 1 64 ? -3.186 10.422 11.711 1 98.38 64 GLU B CA 1
ATOM 1712 C C . GLU B 1 64 ? -3.627 11.836 11.359 1 98.38 64 GLU B C 1
ATOM 1714 O O . GLU B 1 64 ? -3.088 12.812 11.883 1 98.38 64 GLU B O 1
ATOM 1719 N N . VAL B 1 65 ? -4.609 12 10.414 1 98.75 65 VAL B N 1
ATOM 1720 C CA . VAL B 1 65 ? -5.09 13.32 10.031 1 98.75 65 VAL B CA 1
ATOM 1721 C C . VAL B 1 65 ? -5.762 13.992 11.227 1 98.75 65 VAL B C 1
ATOM 1723 O O . VAL B 1 65 ? -5.508 15.172 11.508 1 98.75 65 VAL B O 1
ATOM 1726 N N . TRP B 1 66 ? -6.535 13.188 11.93 1 98.69 66 TRP B N 1
ATOM 1727 C CA . TRP B 1 66 ? -7.203 13.727 13.117 1 98.69 66 TRP B CA 1
ATOM 1728 C C . TRP B 1 66 ? -6.188 14.18 14.156 1 98.69 66 TRP B C 1
ATOM 1730 O O . TRP B 1 66 ? -6.262 15.297 14.664 1 98.69 66 TRP B O 1
ATOM 1740 N N . GLU B 1 67 ? -5.223 13.336 14.484 1 98.19 67 GLU B N 1
ATOM 1741 C CA . GLU B 1 67 ? -4.23 13.609 15.516 1 98.19 67 GLU B CA 1
ATOM 1742 C C . GLU B 1 67 ? -3.4 14.844 15.172 1 98.19 67 GLU B C 1
ATOM 1744 O O . GLU B 1 67 ? -3.07 15.641 16.062 1 98.19 67 GLU B O 1
ATOM 1749 N N . GLU B 1 68 ? -3.084 15.023 13.875 1 98.06 68 GLU B N 1
ATOM 1750 C CA . GLU B 1 68 ? -2.127 16.062 13.5 1 98.06 68 GLU B CA 1
ATOM 1751 C C . GLU B 1 68 ? -2.834 17.359 13.156 1 98.06 68 GLU B C 1
ATOM 1753 O O . GLU B 1 68 ? -2.211 18.422 13.148 1 98.06 68 GLU B O 1
ATOM 1758 N N . THR B 1 69 ? -4.23 17.344 12.844 1 98.62 69 THR B N 1
ATOM 1759 C CA . THR B 1 69 ? -4.805 18.531 12.242 1 98.62 69 THR B CA 1
ATOM 1760 C C . THR B 1 69 ? -6.148 18.875 12.883 1 98.62 69 THR B C 1
ATOM 1762 O O . THR B 1 69 ? -6.66 19.984 12.719 1 98.62 69 THR B O 1
ATOM 1765 N N . GLY B 1 70 ? -6.758 17.891 13.555 1 98.62 70 GLY B N 1
ATOM 1766 C CA . GLY B 1 70 ? -8.094 18.078 14.102 1 98.62 70 GLY B CA 1
ATOM 1767 C C . GLY B 1 70 ? -9.188 17.875 13.07 1 98.62 70 GLY B C 1
ATOM 1768 O O . GLY B 1 70 ? -10.375 18.047 13.383 1 98.62 70 GLY B O 1
ATOM 1769 N N . ILE B 1 71 ? -8.922 17.516 11.859 1 98.81 71 ILE B N 1
ATOM 1770 C CA . ILE B 1 71 ? -9.906 17.375 10.781 1 98.81 71 ILE B CA 1
ATOM 1771 C C . ILE B 1 71 ? -10.289 15.906 10.625 1 98.81 71 ILE B C 1
ATOM 1773 O O . ILE B 1 71 ? -9.422 15.031 10.625 1 98.81 71 ILE B O 1
ATOM 1777 N N . LYS B 1 72 ? -11.539 15.578 10.602 1 98.81 72 LYS B N 1
ATOM 1778 C CA . LYS B 1 72 ? -12.07 14.266 10.266 1 98.81 72 LYS B CA 1
ATOM 1779 C C . LYS B 1 72 ? -12.172 14.07 8.758 1 98.81 72 LYS B C 1
ATOM 1781 O O . LYS B 1 72 ? -12.617 14.977 8.047 1 98.81 72 LYS B O 1
ATOM 1786 N N . VAL B 1 73 ? -11.805 12.875 8.273 1 98.88 73 VAL B N 1
ATOM 1787 C CA . VAL B 1 73 ? -11.789 12.734 6.824 1 98.88 73 VAL B CA 1
ATOM 1788 C C . VAL B 1 73 ? -12.422 11.398 6.426 1 98.88 73 VAL B C 1
ATOM 1790 O O . VAL B 1 73 ? -12.562 10.5 7.258 1 98.88 73 VAL B O 1
ATOM 1793 N N . GLU B 1 74 ? -12.852 11.336 5.203 1 98.69 74 GLU B N 1
ATOM 1794 C CA . GLU B 1 74 ? -13.18 10.109 4.477 1 98.69 74 GLU B CA 1
ATOM 1795 C C . GLU B 1 74 ? -12.195 9.859 3.34 1 98.69 74 GLU B C 1
ATOM 1797 O O . GLU B 1 74 ? -11.992 10.727 2.484 1 98.69 74 GLU B O 1
ATOM 1802 N N . VAL B 1 75 ? -11.586 8.695 3.377 1 98.44 75 VAL B N 1
ATOM 1803 C CA . VAL B 1 75 ? -10.602 8.328 2.365 1 98.44 75 VAL B CA 1
ATOM 1804 C C . VAL B 1 75 ? -11.305 7.945 1.068 1 98.44 75 VAL B C 1
ATOM 1806 O O . VAL B 1 75 ? -12.281 7.191 1.084 1 98.44 75 VAL B O 1
ATOM 1809 N N . SER B 1 76 ? -10.836 8.43 -0.056 1 94.88 76 SER B N 1
ATOM 1810 C CA . SER B 1 76 ? -11.562 8.211 -1.304 1 94.88 76 SER B CA 1
ATOM 1811 C C . SER B 1 76 ? -10.742 7.383 -2.285 1 94.88 76 SER B C 1
ATOM 1813 O O . SER B 1 76 ? -11.297 6.641 -3.096 1 94.88 76 SER B O 1
ATOM 1815 N N . ASP B 1 77 ? -9.422 7.59 -2.258 1 96 77 ASP B N 1
ATOM 1816 C CA . ASP B 1 77 ? -8.602 6.984 -3.301 1 96 77 ASP B CA 1
ATOM 1817 C C . ASP B 1 77 ? -7.141 6.891 -2.865 1 96 77 ASP B C 1
ATOM 1819 O O . ASP B 1 77 ? -6.766 7.41 -1.811 1 96 77 ASP B O 1
ATOM 1823 N N . VAL B 1 78 ? -6.355 6.094 -3.639 1 98 78 VAL B N 1
ATOM 1824 C CA . VAL B 1 78 ? -4.906 6.035 -3.504 1 98 78 VAL B CA 1
ATOM 1825 C C . VAL B 1 78 ? -4.25 6.766 -4.676 1 98 78 VAL B C 1
ATOM 1827 O O . VAL B 1 78 ? -4.516 6.457 -5.836 1 98 78 VAL B O 1
ATOM 1830 N N . SER B 1 79 ? -3.393 7.711 -4.387 1 97.56 79 SER B N 1
ATOM 1831 C CA . SER B 1 79 ? -2.783 8.477 -5.469 1 97.56 79 SER B CA 1
ATOM 1832 C C . SER B 1 79 ? -1.405 7.926 -5.824 1 97.56 79 SER B C 1
ATOM 1834 O O . SER B 1 79 ? -0.914 8.141 -6.934 1 97.56 79 SER B O 1
ATOM 1836 N N . GLY B 1 80 ? -0.833 7.238 -4.836 1 98.25 80 GLY B N 1
ATOM 1837 C CA . GLY B 1 80 ? 0.486 6.723 -5.172 1 98.25 80 GLY B CA 1
ATOM 1838 C C . GLY B 1 80 ? 1.101 5.887 -4.066 1 98.25 80 GLY B C 1
ATOM 1839 O O . GLY B 1 80 ? 0.736 6.027 -2.898 1 98.25 80 GLY B O 1
ATOM 1840 N N . LEU B 1 81 ? 1.995 4.988 -4.434 1 98.69 81 LEU B N 1
ATOM 1841 C CA . LEU B 1 81 ? 2.893 4.227 -3.574 1 98.69 81 LEU B CA 1
ATOM 1842 C C . LEU B 1 81 ? 4.34 4.656 -3.781 1 98.69 81 LEU B C 1
ATOM 1844 O O . LEU B 1 81 ? 4.859 4.586 -4.898 1 98.69 81 LEU B O 1
ATOM 1848 N N . TYR B 1 82 ? 4.973 5.078 -2.771 1 98.5 82 TYR B N 1
ATOM 1849 C CA . TYR B 1 82 ? 6.344 5.566 -2.812 1 98.5 82 TYR B CA 1
ATOM 1850 C C . TYR B 1 82 ? 7.266 4.68 -1.982 1 98.5 82 TYR B C 1
ATOM 1852 O O . TYR B 1 82 ? 7.25 4.738 -0.751 1 98.5 82 TYR B O 1
ATOM 1860 N N . THR B 1 83 ? 8.086 3.859 -2.697 1 98.19 83 THR B N 1
ATOM 1861 C CA . THR B 1 83 ? 8.844 2.797 -2.043 1 98.19 83 THR B CA 1
ATOM 1862 C C . THR B 1 83 ? 10.281 2.773 -2.543 1 98.19 83 THR B C 1
ATOM 1864 O O . THR B 1 83 ? 10.922 1.717 -2.566 1 98.19 83 THR B O 1
ATOM 1867 N N . ASP B 1 84 ? 10.812 3.875 -2.963 1 97.25 84 ASP B N 1
ATOM 1868 C CA . ASP B 1 84 ? 12.156 4.012 -3.506 1 97.25 84 ASP B CA 1
ATOM 1869 C C . ASP B 1 84 ? 13.203 3.539 -2.498 1 97.25 84 ASP B C 1
ATOM 1871 O O . ASP B 1 84 ? 13.352 4.133 -1.427 1 97.25 84 ASP B O 1
ATOM 1875 N N . PRO B 1 85 ? 13.969 2.477 -2.865 1 97 85 PRO B N 1
ATOM 1876 C CA . PRO B 1 85 ? 14.984 1.987 -1.925 1 97 85 PRO B CA 1
ATOM 1877 C C . PRO B 1 85 ? 16.109 2.984 -1.705 1 97 85 PRO B C 1
ATOM 1879 O O . PRO B 1 85 ? 16.891 2.842 -0.759 1 97 85 PRO B O 1
ATOM 1882 N N . GLY B 1 86 ? 16.25 3.941 -2.607 1 96.44 86 GLY B N 1
ATOM 1883 C CA . GLY B 1 86 ? 17.266 4.98 -2.451 1 96.44 86 GLY B CA 1
ATOM 1884 C C . GLY B 1 86 ? 16.844 6.066 -1.477 1 96.44 86 GLY B C 1
ATOM 1885 O O . GLY B 1 86 ? 17.625 6.988 -1.208 1 96.44 86 GLY B O 1
ATOM 1886 N N . HIS B 1 87 ? 15.617 6.043 -0.978 1 96.94 87 HIS B N 1
ATOM 1887 C CA . HIS B 1 87 ? 15.141 6.941 0.068 1 96.94 87 HIS B CA 1
ATOM 1888 C C . HIS B 1 87 ? 15.125 6.25 1.426 1 96.94 87 HIS B C 1
ATOM 1890 O O . HIS B 1 87 ? 14.211 5.473 1.721 1 96.94 87 HIS B O 1
ATOM 1896 N N . VAL B 1 88 ? 16.078 6.594 2.264 1 96.88 88 VAL B N 1
ATOM 1897 C CA . VAL B 1 88 ? 16.203 5.922 3.553 1 96.88 88 VAL B CA 1
ATOM 1898 C C . VAL B 1 88 ? 16.266 6.953 4.672 1 96.88 88 VAL B C 1
ATOM 1900 O O . VAL B 1 88 ? 16.75 8.07 4.473 1 96.88 88 VAL B O 1
ATOM 1903 N N . MET B 1 89 ? 15.695 6.59 5.785 1 95.19 89 MET B N 1
ATOM 1904 C CA . MET B 1 89 ? 15.68 7.418 6.984 1 95.19 89 MET B CA 1
ATOM 1905 C C . MET B 1 89 ? 16.406 6.723 8.133 1 95.19 89 MET B C 1
ATOM 1907 O O . MET B 1 89 ? 16.062 5.598 8.5 1 95.19 89 MET B O 1
ATOM 1911 N N . GLN B 1 90 ? 17.328 7.426 8.656 1 95.12 90 GLN B N 1
ATOM 1912 C CA . GLN B 1 90 ? 18.094 6.91 9.789 1 95.12 90 GLN B CA 1
ATOM 1913 C C . GLN B 1 90 ? 17.625 7.531 11.102 1 95.12 90 GLN B C 1
ATOM 1915 O O . GLN B 1 90 ? 17.594 8.758 11.234 1 95.12 90 GLN B O 1
ATOM 1920 N N . TYR B 1 91 ? 17.328 6.676 12.039 1 92.69 91 TYR B N 1
ATOM 1921 C CA . TYR B 1 91 ? 16.891 7.121 13.359 1 92.69 91 TYR B CA 1
ATOM 1922 C C . TYR B 1 91 ? 18 6.949 14.391 1 92.69 91 TYR B C 1
ATOM 1924 O O . TYR B 1 91 ? 18.969 6.234 14.141 1 92.69 91 TYR B O 1
ATOM 1932 N N . ASP B 1 92 ? 17.781 7.672 15.539 1 90 92 ASP B N 1
ATOM 1933 C CA . ASP B 1 92 ? 18.812 7.707 16.578 1 90 92 ASP B CA 1
ATOM 1934 C C . ASP B 1 92 ? 18.984 6.34 17.234 1 90 92 ASP B C 1
ATOM 1936 O O . ASP B 1 92 ? 20.047 6.031 17.766 1 90 92 ASP B O 1
ATOM 1940 N N . ASP B 1 93 ? 18.078 5.473 17.156 1 90.81 93 ASP B N 1
ATOM 1941 C CA . ASP B 1 93 ? 18.109 4.184 17.844 1 90.81 93 ASP B CA 1
ATOM 1942 C C . ASP B 1 93 ? 18.75 3.109 16.953 1 90.81 93 ASP B C 1
ATOM 1944 O O . ASP B 1 93 ? 18.781 1.934 17.328 1 90.81 93 ASP B O 1
ATOM 1948 N N . GLY B 1 94 ? 19.25 3.49 15.828 1 90.94 94 GLY B N 1
ATOM 1949 C CA . GLY B 1 94 ? 19.922 2.535 14.961 1 90.94 94 GLY B CA 1
ATOM 1950 C C . GLY B 1 94 ? 19.062 2.037 13.828 1 90.94 94 GLY B C 1
ATOM 1951 O O . GLY B 1 94 ? 19.547 1.385 12.898 1 90.94 94 GLY B O 1
ATOM 1952 N N . GLU B 1 95 ? 17.844 2.314 13.891 1 93.5 95 GLU B N 1
ATOM 1953 C CA . GLU B 1 95 ? 16.953 1.92 12.805 1 93.5 95 GLU B CA 1
ATOM 1954 C C . GLU B 1 95 ? 17.219 2.738 11.547 1 93.5 95 GLU B C 1
ATOM 1956 O O . GLU B 1 95 ? 17.375 3.961 11.617 1 93.5 95 GLU B O 1
ATOM 1961 N N . VAL B 1 96 ? 17.375 2.045 10.438 1 96.94 96 VAL B N 1
ATOM 1962 C CA . VAL B 1 96 ? 17.438 2.662 9.117 1 96.94 96 VAL B CA 1
ATOM 1963 C C . VAL B 1 96 ? 16.281 2.164 8.258 1 96.94 96 VAL B C 1
ATOM 1965 O O . VAL B 1 96 ? 16.266 1.012 7.812 1 96.94 96 VAL B O 1
ATOM 1968 N N . ARG B 1 97 ? 15.43 3.076 8.023 1 96.69 97 ARG B N 1
ATOM 1969 C CA . ARG B 1 97 ? 14.172 2.668 7.402 1 96.69 97 ARG B CA 1
ATOM 1970 C C . ARG B 1 97 ? 14.133 3.059 5.93 1 96.69 97 ARG B C 1
ATOM 1972 O O . ARG B 1 97 ? 14.445 4.195 5.574 1 96.69 97 ARG B O 1
ATOM 1979 N N . GLN B 1 98 ? 13.773 2.104 5.086 1 97.56 98 GLN B N 1
ATOM 1980 C CA . GLN B 1 98 ? 13.438 2.445 3.707 1 97.56 98 GLN B CA 1
ATOM 1981 C C . GLN B 1 98 ? 12.055 3.082 3.621 1 97.56 98 GLN B C 1
ATOM 1983 O O . GLN B 1 98 ? 11.117 2.643 4.293 1 97.56 98 GLN B O 1
ATOM 1988 N N . GLN B 1 99 ? 11.984 4.039 2.762 1 96.75 99 GLN B N 1
ATOM 1989 C CA . GLN B 1 99 ? 10.688 4.66 2.52 1 96.75 99 GLN B CA 1
ATOM 1990 C C . GLN B 1 99 ? 9.664 3.635 2.037 1 96.75 99 GLN B C 1
ATOM 1992 O O . GLN B 1 99 ? 9.961 2.822 1.159 1 96.75 99 GLN B O 1
ATOM 1997 N N . PHE B 1 100 ? 8.5 3.615 2.611 1 98.12 100 PHE B N 1
ATOM 1998 C CA . PHE B 1 100 ? 7.27 2.957 2.184 1 98.12 100 PHE B CA 1
ATOM 1999 C C . PHE B 1 100 ? 6.051 3.781 2.574 1 98.12 100 PHE B C 1
ATOM 2001 O O . PHE B 1 100 ? 5.535 3.65 3.688 1 98.12 100 PHE B O 1
ATOM 2008 N N . SER B 1 101 ? 5.684 4.594 1.662 1 98.38 101 SER B N 1
ATOM 2009 C CA . SER B 1 101 ? 4.629 5.57 1.922 1 98.38 101 SER B CA 1
ATOM 2010 C C . SER B 1 101 ? 3.492 5.434 0.915 1 98.38 101 SER B C 1
ATOM 2012 O O . SER B 1 101 ? 3.732 5.262 -0.281 1 98.38 101 SER B O 1
ATOM 2014 N N . ILE B 1 102 ? 2.301 5.41 1.394 1 98.69 102 ILE B N 1
ATOM 2015 C CA . ILE B 1 102 ? 1.113 5.402 0.546 1 98.69 102 ILE B CA 1
ATOM 2016 C C . ILE B 1 102 ? 0.367 6.727 0.69 1 98.69 102 ILE B C 1
ATOM 2018 O O . ILE B 1 102 ? 0.048 7.148 1.805 1 98.69 102 ILE B O 1
ATOM 2022 N N . CYS B 1 103 ? 0.151 7.391 -0.394 1 98.81 103 CYS B N 1
ATOM 2023 C CA . CYS B 1 103 ? -0.573 8.656 -0.393 1 98.81 103 CYS B CA 1
ATOM 2024 C C . CYS B 1 103 ? -2.039 8.445 -0.755 1 98.81 103 CYS B C 1
ATOM 2026 O O . CYS B 1 103 ? -2.348 7.859 -1.794 1 98.81 103 CYS B O 1
ATOM 2028 N N . PHE B 1 104 ? -2.887 8.922 0.066 1 98.62 104 PHE B N 1
ATOM 2029 C CA . PHE B 1 104 ? -4.328 8.789 -0.117 1 98.62 104 PHE B CA 1
ATOM 2030 C C . PHE B 1 104 ? -4.965 10.133 -0.42 1 98.62 104 PHE B C 1
ATOM 2032 O O . PHE B 1 104 ? -4.504 11.172 0.065 1 98.62 104 PHE B O 1
ATOM 2039 N N . ARG B 1 105 ? -6.012 10.062 -1.224 1 97.94 105 ARG B N 1
ATOM 2040 C CA . ARG B 1 105 ? -6.918 11.203 -1.335 1 97.94 105 ARG B CA 1
ATOM 2041 C C . ARG B 1 105 ? -8.047 11.102 -0.317 1 97.94 105 ARG B C 1
ATOM 2043 O O . ARG B 1 105 ? -8.578 10.016 -0.075 1 97.94 105 ARG B O 1
ATOM 2050 N N . ALA B 1 106 ? -8.375 12.227 0.235 1 98.5 106 ALA B N 1
ATOM 2051 C CA . ALA B 1 106 ? -9.453 12.258 1.218 1 98.5 106 ALA B CA 1
ATOM 2052 C C . ALA B 1 106 ? -10.195 13.586 1.175 1 98.5 106 ALA B C 1
ATOM 2054 O O . ALA B 1 106 ? -9.719 14.555 0.577 1 98.5 106 ALA B O 1
ATOM 2055 N N . ARG B 1 107 ? -11.367 13.594 1.796 1 98.56 107 ARG B N 1
ATOM 2056 C CA . ARG B 1 107 ? -12.164 14.812 1.948 1 98.56 107 ARG B CA 1
ATOM 2057 C C . ARG B 1 107 ? -12.523 15.047 3.41 1 98.56 107 ARG B C 1
ATOM 2059 O O . ARG B 1 107 ? -12.797 14.102 4.148 1 98.56 107 ARG B O 1
ATOM 2066 N N . PRO B 1 108 ? -12.523 16.328 3.795 1 98.81 108 PRO B N 1
ATOM 2067 C CA . PRO B 1 108 ? -12.945 16.625 5.168 1 98.81 108 PRO B CA 1
ATOM 2068 C C . PRO B 1 108 ? -14.445 16.406 5.379 1 98.81 108 PRO B C 1
ATOM 2070 O O . PRO B 1 108 ? -15.242 16.766 4.512 1 98.81 108 PRO B O 1
ATOM 2073 N N . VAL B 1 109 ? -14.781 15.828 6.488 1 98.69 109 VAL B N 1
ATOM 2074 C CA . VAL B 1 109 ? -16.188 15.602 6.773 1 98.69 109 VAL B CA 1
ATOM 2075 C C . VAL B 1 109 ? -16.547 16.203 8.133 1 98.69 109 VAL B C 1
ATOM 2077 O O . VAL B 1 109 ? -17.688 16.062 8.602 1 98.69 109 VAL B O 1
ATOM 2080 N N . GLY B 1 110 ? -15.57 16.75 8.781 1 98.31 110 GLY B N 1
ATOM 2081 C CA . GLY B 1 110 ? -15.789 17.406 10.055 1 98.31 110 GLY B CA 1
ATOM 2082 C C . GLY B 1 110 ? -14.492 17.812 10.734 1 98.31 110 GLY B C 1
ATOM 2083 O O . GLY B 1 110 ? -13.422 17.766 10.133 1 98.31 110 GLY B O 1
ATOM 2084 N N . GLY B 1 111 ? -14.672 18.438 11.914 1 98.12 111 GLY B N 1
ATOM 2085 C CA . GLY B 1 111 ? -13.523 18.844 12.711 1 98.12 111 GLY B CA 1
ATOM 2086 C C . GLY B 1 111 ? -13.156 20.312 12.5 1 98.12 111 GLY B C 1
ATOM 2087 O O . GLY B 1 111 ? -13.773 21 11.688 1 98.12 111 GLY B O 1
ATOM 2088 N N . GLU B 1 112 ? -12.234 20.75 13.359 1 97.81 112 GLU B N 1
ATOM 2089 C CA . GLU B 1 112 ? -11.672 22.094 13.305 1 97.81 112 GLU B CA 1
ATOM 2090 C C . GLU B 1 112 ? -10.148 22.047 13.383 1 97.81 112 GLU B C 1
ATOM 2092 O O . GLU B 1 112 ? -9.578 21.281 14.156 1 97.81 112 GLU B O 1
ATOM 2097 N N . LEU B 1 113 ? -9.578 22.953 12.625 1 97.88 113 LEU B N 1
ATOM 2098 C CA . LEU B 1 113 ? -8.125 22.984 12.57 1 97.88 113 LEU B CA 1
ATOM 2099 C C . LEU B 1 113 ? -7.531 23.156 13.969 1 97.88 113 LEU B C 1
ATOM 2101 O O . LEU B 1 113 ? -8.008 23.984 14.75 1 97.88 113 LEU B O 1
ATOM 2105 N N . ARG B 1 114 ? -6.543 22.344 14.234 1 96.94 114 ARG B N 1
ATOM 2106 C CA . ARG B 1 114 ? -5.73 22.5 15.438 1 96.94 114 ARG B CA 1
ATOM 2107 C C . ARG B 1 114 ? -4.336 21.922 15.234 1 96.94 114 ARG B C 1
ATOM 2109 O O . ARG B 1 114 ? -4.141 21.031 14.398 1 96.94 114 ARG B O 1
ATOM 2116 N N . THR B 1 115 ? -3.426 22.391 16.016 1 94.19 115 THR B N 1
ATOM 2117 C CA . THR B 1 115 ? -2.068 21.859 16 1 94.19 115 THR B CA 1
ATOM 2118 C C . THR B 1 115 ? -1.908 20.734 17.016 1 94.19 115 THR B C 1
ATOM 2120 O O . THR B 1 115 ? -2.795 20.516 17.844 1 94.19 115 THR B O 1
ATOM 2123 N N . SER B 1 116 ? -0.901 19.984 16.781 1 90.12 116 SER B N 1
ATOM 2124 C CA . SER B 1 116 ? -0.448 19 17.766 1 90.12 116 SER B CA 1
ATOM 2125 C C . SER B 1 116 ? 0.967 19.312 18.25 1 90.12 116 SER B C 1
ATOM 2127 O O . SER B 1 116 ? 1.543 20.344 17.875 1 90.12 116 SER B O 1
ATOM 2129 N N . ASN B 1 117 ? 1.481 18.469 19.156 1 87.56 117 ASN B N 1
ATOM 2130 C CA . ASN B 1 117 ? 2.852 18.625 19.641 1 87.56 117 ASN B CA 1
ATOM 2131 C C . ASN B 1 117 ? 3.863 18.453 18.5 1 87.56 117 ASN B C 1
ATOM 2133 O O . ASN B 1 117 ? 5.004 18.891 18.609 1 87.56 117 ASN B O 1
ATOM 2137 N N . GLU B 1 118 ? 3.432 17.875 17.406 1 86.62 118 GLU B N 1
ATOM 2138 C CA . GLU B 1 118 ? 4.34 17.547 16.312 1 86.62 118 GLU B CA 1
ATOM 2139 C C . GLU B 1 118 ? 4.254 18.562 15.18 1 86.62 118 GLU B C 1
ATOM 2141 O O . GLU B 1 118 ? 5.051 18.516 14.242 1 86.62 118 GLU B O 1
ATOM 2146 N N . THR B 1 119 ? 3.305 19.469 15.328 1 90.12 119 THR B N 1
ATOM 2147 C CA . THR B 1 119 ? 3.104 20.453 14.266 1 90.12 119 THR B CA 1
ATOM 2148 C C . THR B 1 119 ? 3.055 21.859 14.852 1 90.12 119 THR B C 1
ATOM 2150 O O . THR B 1 119 ? 2.566 22.062 15.961 1 90.12 119 THR B O 1
ATOM 2153 N N . THR B 1 120 ? 3.527 22.812 14.047 1 93.88 120 THR B N 1
ATOM 2154 C CA . THR B 1 120 ? 3.516 24.203 14.484 1 93.88 120 THR B CA 1
ATOM 2155 C C . THR B 1 120 ? 2.355 24.953 13.844 1 93.88 120 THR B C 1
ATOM 2157 O O . THR B 1 120 ? 1.839 25.922 14.43 1 93.88 120 THR B O 1
ATOM 2160 N N . GLN B 1 121 ? 2.021 24.484 12.625 1 96.81 121 GLN B N 1
ATOM 2161 C CA . GLN B 1 121 ? 0.9 25.094 11.906 1 96.81 121 GLN B CA 1
ATOM 2162 C C . GLN B 1 121 ? 0.113 24.031 11.141 1 96.81 121 GLN B C 1
ATOM 2164 O O . GLN B 1 121 ? 0.659 22.984 10.766 1 96.81 121 GLN B O 1
ATOM 2169 N N . VAL B 1 122 ? -1.118 24.266 10.992 1 98.19 122 VAL B N 1
ATOM 2170 C CA . VAL B 1 122 ? -2.033 23.547 10.117 1 98.19 122 VAL B CA 1
ATOM 2171 C C . VAL B 1 122 ? -2.863 24.531 9.305 1 98.19 122 VAL B C 1
ATOM 2173 O O . VAL B 1 122 ? -3.471 25.453 9.859 1 98.19 122 VAL B O 1
ATOM 2176 N N . ARG B 1 123 ? -2.893 24.359 7.961 1 98 123 ARG B N 1
ATOM 2177 C CA . ARG B 1 123 ? -3.574 25.328 7.117 1 98 123 ARG B CA 1
ATOM 2178 C C . ARG B 1 123 ? -4.234 24.656 5.922 1 98 123 ARG B C 1
ATOM 2180 O O . ARG B 1 123 ? -3.742 23.625 5.43 1 98 123 ARG B O 1
ATOM 2187 N N . TRP B 1 124 ? -5.285 25.281 5.582 1 98.69 124 TRP B N 1
ATOM 2188 C CA . TRP B 1 124 ? -5.77 25.078 4.219 1 98.69 124 TRP B CA 1
ATOM 2189 C C . TRP B 1 124 ? -5.02 25.984 3.24 1 98.69 124 TRP B C 1
ATOM 2191 O O . TRP B 1 124 ? -5.004 27.203 3.4 1 98.69 124 TRP B O 1
ATOM 2201 N N . VAL B 1 125 ? -4.422 25.391 2.25 1 98.62 125 VAL B N 1
ATOM 2202 C CA . VAL B 1 125 ? -3.586 26.156 1.33 1 98.62 125 VAL B CA 1
ATOM 2203 C C . VAL B 1 125 ? -4.176 26.094 -0.077 1 98.62 125 VAL B C 1
ATOM 2205 O O . VAL B 1 125 ? -4.508 25.016 -0.571 1 98.62 125 VAL B O 1
ATOM 2208 N N . ASP B 1 126 ? -4.273 27.25 -0.751 1 98.25 126 ASP B N 1
ATOM 2209 C CA . ASP B 1 126 ? -4.695 27.281 -2.148 1 98.25 126 ASP B CA 1
ATOM 2210 C C . ASP B 1 126 ? -3.703 26.531 -3.037 1 98.25 126 ASP B C 1
ATOM 2212 O O . ASP B 1 126 ? -2.49 26.672 -2.869 1 98.25 126 ASP B O 1
ATOM 2216 N N . PRO B 1 127 ? -4.23 25.734 -3.971 1 96.56 127 PRO B N 1
ATOM 2217 C CA . PRO B 1 127 ? -3.338 25 -4.875 1 96.56 127 PRO B CA 1
ATOM 2218 C C . PRO B 1 127 ? -2.264 25.891 -5.492 1 96.56 127 PRO B C 1
ATOM 2220 O O . PRO B 1 127 ? -1.111 25.469 -5.625 1 96.56 127 PRO B O 1
ATOM 2223 N N . ALA B 1 128 ? -2.578 27.125 -5.793 1 95.38 128 ALA B N 1
ATOM 2224 C CA . ALA B 1 128 ? -1.652 28.047 -6.434 1 95.38 128 ALA B CA 1
ATOM 2225 C C . ALA B 1 128 ? -0.506 28.406 -5.492 1 95.38 128 ALA B C 1
ATOM 2227 O O . ALA B 1 128 ? 0.574 28.797 -5.945 1 95.38 128 ALA B O 1
ATOM 2228 N N . ASP B 1 129 ? -0.699 28.297 -4.23 1 96.69 129 ASP B N 1
ATOM 2229 C CA . ASP B 1 129 ? 0.28 28.719 -3.234 1 96.69 129 ASP B CA 1
ATOM 2230 C C . ASP B 1 129 ? 1.138 27.547 -2.771 1 96.69 129 ASP B C 1
ATOM 2232 O O . ASP B 1 129 ? 2.129 27.734 -2.061 1 96.69 129 ASP B O 1
ATOM 2236 N N . LEU B 1 130 ? 0.829 26.359 -3.15 1 96.12 130 LEU B N 1
ATOM 2237 C CA . LEU B 1 130 ? 1.547 25.172 -2.695 1 96.12 130 LEU B CA 1
ATOM 2238 C C . LEU B 1 130 ? 3.01 25.234 -3.121 1 96.12 130 LEU B C 1
ATOM 2240 O O . LEU B 1 130 ? 3.889 24.75 -2.404 1 96.12 130 LEU B O 1
ATOM 2244 N N . THR B 1 131 ? 3.248 25.812 -4.273 1 92.88 131 THR B N 1
ATOM 2245 C CA . THR B 1 131 ? 4.598 25.844 -4.828 1 92.88 131 THR B CA 1
ATOM 2246 C C . THR B 1 131 ? 5.5 26.766 -4.023 1 92.88 131 THR B C 1
ATOM 2248 O O . THR B 1 131 ? 6.727 26.688 -4.129 1 92.88 131 THR B O 1
ATOM 2251 N N . THR B 1 132 ? 4.941 27.641 -3.219 1 95.62 132 THR B N 1
ATOM 2252 C CA . THR B 1 132 ? 5.723 28.625 -2.465 1 95.62 132 THR B CA 1
ATOM 2253 C C . THR B 1 132 ? 6.145 28.047 -1.115 1 95.62 132 THR B C 1
ATOM 2255 O O . THR B 1 132 ? 7.008 28.609 -0.44 1 95.62 132 THR B O 1
ATOM 2258 N N . LEU B 1 133 ? 5.559 26.922 -0.729 1 97.12 133 LEU B N 1
ATOM 2259 C CA . LEU B 1 133 ? 5.875 26.328 0.562 1 97.12 133 LEU B CA 1
ATOM 2260 C C . LEU B 1 133 ? 7.195 25.562 0.498 1 97.12 133 LEU B C 1
ATOM 2262 O O . LEU B 1 133 ? 7.527 24.969 -0.535 1 97.12 133 LEU B O 1
ATOM 2266 N N . ASP B 1 134 ? 7.938 25.641 1.591 1 97.31 134 ASP B N 1
ATOM 2267 C CA . ASP B 1 134 ? 9.117 24.797 1.721 1 97.31 134 ASP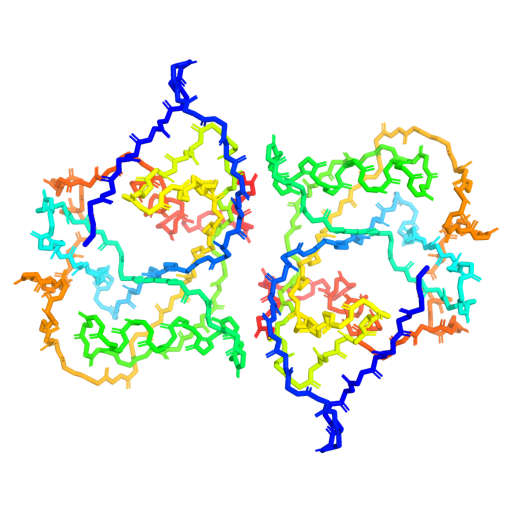 B CA 1
ATOM 2268 C C . ASP B 1 134 ? 8.734 23.359 2.035 1 97.31 134 ASP B C 1
ATOM 2270 O O . ASP B 1 134 ? 8.484 23.016 3.191 1 97.31 134 ASP B O 1
ATOM 2274 N N . VAL B 1 135 ? 8.727 22.516 1.012 1 95.94 135 VAL B N 1
ATOM 2275 C CA . VAL B 1 135 ? 8.367 21.094 1.092 1 95.94 135 VAL B CA 1
ATOM 2276 C C . VAL B 1 135 ? 9.516 20.25 0.575 1 95.94 135 VAL B C 1
ATOM 2278 O O . VAL B 1 135 ? 10.18 20.609 -0.406 1 95.94 135 VAL B O 1
ATOM 2281 N N . HIS B 1 136 ? 9.781 19.188 1.31 1 93.81 136 HIS B N 1
ATOM 2282 C CA . HIS B 1 136 ? 10.789 18.266 0.821 1 93.81 136 HIS B CA 1
ATOM 2283 C C . HIS B 1 136 ? 10.453 17.766 -0.582 1 93.81 136 HIS B C 1
ATOM 2285 O O . HIS B 1 136 ? 9.281 17.594 -0.917 1 93.81 136 HIS B O 1
ATOM 2291 N N . ALA B 1 137 ? 11.422 17.469 -1.399 1 93.19 137 ALA B N 1
ATOM 2292 C CA . ALA B 1 137 ? 11.25 17.094 -2.801 1 93.19 137 ALA B CA 1
ATOM 2293 C C . ALA B 1 137 ? 10.344 15.875 -2.936 1 93.19 137 ALA B C 1
ATOM 2295 O O . ALA B 1 137 ? 9.492 15.82 -3.822 1 93.19 137 ALA B O 1
ATOM 2296 N N . THR B 1 138 ? 10.492 14.883 -2.07 1 93.88 138 THR B N 1
ATOM 2297 C CA . THR B 1 138 ? 9.695 13.664 -2.162 1 93.88 138 THR B CA 1
ATOM 2298 C C . THR B 1 138 ? 8.242 13.93 -1.781 1 93.88 138 THR B C 1
ATOM 2300 O O . THR B 1 138 ? 7.328 13.305 -2.316 1 93.88 138 THR B O 1
ATOM 2303 N N . MET B 1 139 ? 8.047 14.836 -0.909 1 96.44 139 MET B N 1
ATOM 2304 C CA . MET B 1 139 ? 6.695 15.25 -0.549 1 96.44 139 MET B CA 1
ATOM 2305 C C . MET B 1 139 ? 6.047 16.047 -1.684 1 96.44 139 MET B C 1
ATOM 2307 O O . MET B 1 139 ? 4.867 15.859 -1.979 1 96.44 139 MET B O 1
ATOM 2311 N N . ARG B 1 140 ? 6.824 16.891 -2.312 1 96.75 140 ARG B N 1
ATOM 2312 C CA . ARG B 1 140 ? 6.348 17.672 -3.457 1 96.75 140 ARG B CA 1
ATOM 2313 C C . ARG B 1 140 ? 5.844 16.75 -4.562 1 96.75 140 ARG B C 1
ATOM 2315 O O . ARG B 1 140 ? 4.805 17.016 -5.176 1 96.75 140 ARG B O 1
ATOM 2322 N N . LEU B 1 141 ? 6.559 15.719 -4.781 1 95.81 141 LEU B N 1
ATOM 2323 C CA . LEU B 1 141 ? 6.176 14.734 -5.781 1 95.81 141 LEU B CA 1
ATOM 2324 C C . LEU B 1 141 ? 4.801 14.148 -5.469 1 95.81 141 LEU B C 1
ATOM 2326 O O . LEU B 1 141 ? 3.963 14.008 -6.363 1 95.81 141 LEU B O 1
ATOM 2330 N N . ARG B 1 142 ? 4.535 13.82 -4.191 1 97.56 142 ARG B N 1
ATOM 2331 C CA . ARG B 1 142 ? 3.25 13.273 -3.775 1 97.56 142 ARG B C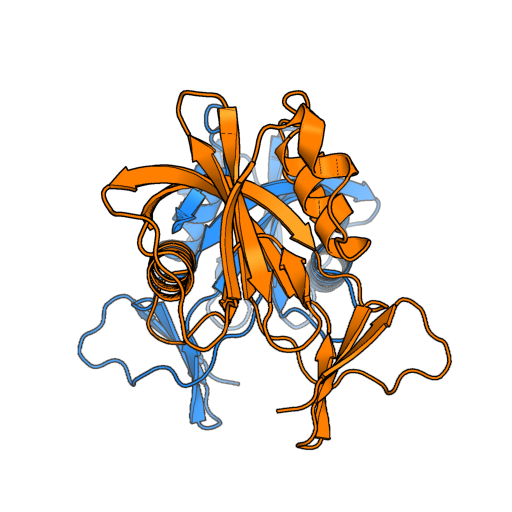A 1
ATOM 2332 C C . ARG B 1 142 ? 2.121 14.266 -4.027 1 97.56 142 ARG B C 1
ATOM 2334 O O . ARG B 1 142 ? 1.057 13.891 -4.523 1 97.56 142 ARG B O 1
ATOM 2341 N N . ILE B 1 143 ? 2.418 15.484 -3.676 1 97.94 143 ILE B N 1
ATOM 2342 C CA . ILE B 1 143 ? 1.426 16.531 -3.854 1 97.94 143 ILE B CA 1
ATOM 2343 C C . ILE B 1 143 ? 1.104 16.703 -5.336 1 97.94 143 ILE B C 1
ATOM 2345 O O . ILE B 1 143 ? -0.065 16.766 -5.723 1 97.94 143 ILE B O 1
ATOM 2349 N N . GLU B 1 144 ? 2.086 16.703 -6.156 1 97 144 GLU B N 1
ATOM 2350 C CA . GLU B 1 144 ? 1.913 16.875 -7.594 1 97 144 GLU B CA 1
ATOM 2351 C C . GLU B 1 144 ? 1.104 15.727 -8.195 1 97 144 GLU B C 1
ATOM 2353 O O . GLU B 1 144 ? 0.196 15.953 -9 1 97 144 GLU B O 1
ATOM 2358 N N . HIS B 1 145 ? 1.434 14.531 -7.832 1 97.5 145 HIS B N 1
ATOM 2359 C CA . HIS B 1 145 ? 0.696 13.375 -8.336 1 97.5 145 HIS B CA 1
ATOM 2360 C C . HIS B 1 145 ? -0.763 13.422 -7.895 1 97.5 145 HIS B C 1
ATOM 2362 O O . HIS B 1 145 ? -1.664 13.125 -8.68 1 97.5 145 HIS B O 1
ATOM 2368 N N . ALA B 1 146 ? -0.987 13.797 -6.656 1 97.31 146 ALA B N 1
ATOM 2369 C CA . ALA B 1 146 ? -2.346 13.82 -6.121 1 97.31 146 ALA B CA 1
ATOM 2370 C C . ALA B 1 146 ? -3.17 14.93 -6.77 1 97.31 146 ALA B C 1
ATOM 2372 O O . ALA B 1 146 ? -4.383 14.797 -6.934 1 97.31 146 ALA B O 1
ATOM 2373 N N . MET B 1 147 ? -2.506 15.984 -7.129 1 96.06 147 MET B N 1
ATOM 2374 C CA . MET B 1 147 ? -3.176 17.141 -7.73 1 96.06 147 MET B CA 1
ATOM 2375 C C . MET B 1 147 ? -3.512 16.875 -9.195 1 96.06 147 MET B C 1
ATOM 2377 O O . MET B 1 147 ? -4.391 17.516 -9.758 1 96.06 147 MET B O 1
ATOM 2381 N N . ASP B 1 148 ? -2.787 15.906 -9.781 1 94.62 148 ASP B N 1
ATOM 2382 C CA . ASP B 1 148 ? -2.953 15.633 -11.203 1 94.62 148 ASP B CA 1
ATOM 2383 C C . ASP B 1 148 ? -4.242 14.852 -11.469 1 94.62 148 ASP B C 1
ATOM 2385 O O . ASP B 1 148 ? -4.27 13.625 -11.328 1 94.62 148 ASP B O 1
ATOM 2389 N N . ARG B 1 149 ? -5.223 15.445 -11.961 1 85.81 149 ARG B N 1
ATOM 2390 C CA . ARG B 1 149 ? -6.527 14.844 -12.195 1 85.81 149 ARG B CA 1
ATOM 2391 C C . ARG B 1 149 ? -6.484 13.906 -13.398 1 85.81 149 ARG B C 1
ATOM 2393 O O . ARG B 1 149 ? -7.395 13.094 -13.586 1 85.81 149 ARG B O 1
ATOM 2400 N N . GLU B 1 150 ? -5.508 14.016 -14.125 1 90.19 150 GLU B N 1
ATOM 2401 C CA . GLU B 1 150 ? -5.379 13.172 -15.312 1 90.19 150 GLU B CA 1
ATOM 2402 C C . GLU B 1 150 ? -4.781 11.812 -14.953 1 90.19 150 GLU B C 1
ATOM 2404 O O . GLU B 1 150 ? -4.852 10.867 -15.742 1 90.19 150 GLU B O 1
ATOM 2409 N N . ARG B 1 151 ? -4.203 11.805 -13.836 1 87.5 151 ARG B N 1
ATOM 2410 C CA . ARG B 1 151 ? -3.662 10.531 -13.367 1 87.5 151 ARG B CA 1
ATOM 2411 C C . ARG B 1 151 ? -4.754 9.664 -12.75 1 87.5 151 ARG B C 1
ATOM 2413 O O . ARG B 1 151 ? -5.227 9.945 -11.648 1 87.5 151 ARG B O 1
ATOM 2420 N N . THR B 1 152 ? -5.133 8.656 -13.484 1 86.06 152 THR B N 1
ATOM 2421 C CA . THR B 1 152 ? -6.266 7.848 -13.039 1 86.06 152 THR B CA 1
ATOM 2422 C C . THR B 1 152 ? -5.789 6.594 -12.32 1 86.06 152 THR B C 1
ATOM 2424 O O . THR B 1 152 ? -6.602 5.828 -11.789 1 86.06 152 THR B O 1
ATOM 2427 N N . ALA B 1 153 ? -4.48 6.324 -12.312 1 93.06 153 ALA B N 1
ATOM 2428 C CA . ALA B 1 153 ? -3.883 5.203 -11.586 1 93.06 153 ALA B CA 1
ATOM 2429 C C . ALA B 1 153 ? -2.852 5.691 -10.578 1 93.06 153 ALA B C 1
ATOM 2431 O O . ALA B 1 153 ? -2.174 6.695 -10.805 1 93.06 153 ALA B O 1
ATOM 2432 N N . PRO B 1 154 ? -2.775 5.016 -9.523 1 97.31 154 PRO B N 1
ATOM 2433 C CA . PRO B 1 154 ? -1.753 5.414 -8.555 1 97.31 154 PRO B CA 1
ATOM 2434 C C . PRO B 1 154 ? -0.339 5.352 -9.133 1 97.31 154 PRO B C 1
ATOM 2436 O O . PRO B 1 154 ? -0.031 4.465 -9.93 1 97.31 154 PRO B O 1
ATOM 2439 N N . TYR B 1 155 ? 0.423 6.336 -8.758 1 97.44 155 TYR B N 1
ATOM 2440 C CA . TYR B 1 155 ? 1.854 6.219 -9.023 1 97.44 155 TYR B CA 1
ATOM 2441 C C . TYR B 1 155 ? 2.441 5.012 -8.305 1 97.44 155 TYR B C 1
ATOM 2443 O O . TYR B 1 155 ? 2.111 4.746 -7.145 1 97.44 155 TYR B O 1
ATOM 2451 N N . ILE B 1 156 ? 3.25 4.227 -8.969 1 97.88 156 ILE B N 1
ATOM 2452 C CA . ILE B 1 156 ? 3.902 3.066 -8.375 1 97.88 156 ILE B CA 1
ATOM 2453 C C . ILE B 1 156 ? 5.418 3.213 -8.484 1 97.88 156 ILE B C 1
ATOM 2455 O O . ILE B 1 156 ? 6 2.934 -9.531 1 97.88 156 ILE B O 1
ATOM 2459 N N . GLY B 1 157 ? 5.988 3.709 -7.363 1 93.62 157 GLY B N 1
ATOM 2460 C CA . GLY B 1 157 ? 7.43 3.898 -7.402 1 93.62 157 GLY B CA 1
ATOM 2461 C C . GLY B 1 157 ? 8.102 3.666 -6.059 1 93.62 157 GLY B C 1
ATOM 2462 O O . GLY B 1 157 ? 7.426 3.559 -5.035 1 93.62 157 GLY B O 1
#

Sequence (314 aa):
MGRIDYLHDPDAPPANSVVPSVVAFVQNDADQVLMIQRSDNGRWALPGGGHDVGESIRDTVVREVWEETGIKVEVSDVSGLYTDPGHVMQYDDGEVRQQFSICFRARPVGGELRTSNETTQVRWVDPADLTTLDVHATMRLRIEHAMDRERTAPYIGMGRIDYLHDPDAPPANSVVPSVVAFVQNDADQVLMIQRSDNGRWALPGGGHDVGESIRDTVVREVWEETGIKVEVSDVSGLYTDPGHVMQYDDGEVRQQFSICFRARPVGGELRTSNETTQVRWVDPADLTTLDVHATMRLRIEHAMDRERTAPYIG

Nearest PDB structures (foldseek):
  3i7u-assembly1_B  TM=9.208E-01  e=6.900E-10  Aquifex aeolicus VF5
  6m72-assembly1_A  TM=8.601E-01  e=9.781E-10  Mycolicibacterium smegmatis MC2 155
  3smd-assembly1_A  TM=8.188E-01  e=2.691E-08  Bacillus thuringiensis str. Al Hakam
  7sp3-assembly1_A  TM=6.805E-01  e=4.140E-07  Escherichia coli
  3a6s-assembly3_A  TM=7.223E-01  e=2.511E-06  Escherichia coli K-12

Foldseek 3Di:
DDKDKFALDPPDDQADEEFEKEFEFEAEPVRFTKWFQFPPPRAIFGFMTTDDPPDDPQVRHQVRCCQAFFFGKGWDFWLAWDFDSSIWMADPVGHIYTDTYIYTYIYTDDGDTDGHPGTDDIDGHDPVCPVVGRHDPVRVVSNVSVPDPPRPDHYYD/DDKDKFALDPPDDQADEEFEKEFEFEAEPVRFTKWFQFPPPRAIFGFMTTDDPPDDPQVRHQVRCCQAWFFGKGWDFWLAWDFDSSIWMADPVGHIYTDTYIYTYIYTDDGDTDGHPGTDDIDGHDPVCPVVGRHDPVRVVSNVSVPDPPRPDHYYD

Secondary struct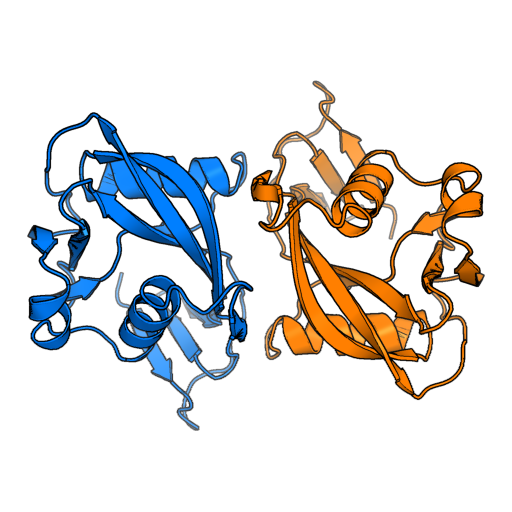ure (DSSP, 8-state):
--EEEEES-TTSPPP-EE--EEEEEEB-TT--EEEEEETTT--EE-SEEEPPTTS-HHHHHHHHHHHHHSEEEEEEEEEEEE--TTEEEEETTS-EEE--EEEEEEEEEEE-----TTEEEEEEE-GGGGGGS-B-HHHHHHHHHHH-TT--S-EE-/--EEEEES-TTSPPP-EE--EEEEEEB-TT--EEEEEETTT--EE-SEEEPPTTS-HHHHHHHHHHHHHSEEEEEEEEEEEE--TTEEEEETTS-EEE--EEEEEEEEEEE-----TTEEEEEEE-GGGGGGS-B-HHHHHHHHHHH-TT--S-EE-

Solvent-accessible surface area (backbone atoms only — not comparable to full-atom values): 16518 Å² total; per-residue (Å²): 131,63,72,48,82,34,70,70,44,91,83,51,76,77,60,77,39,67,58,59,26,37,33,38,53,31,38,45,96,87,56,23,34,47,35,30,24,33,58,90,80,62,36,39,42,59,38,44,44,70,61,54,80,80,44,28,62,62,53,36,49,38,50,29,31,29,63,49,27,34,35,35,5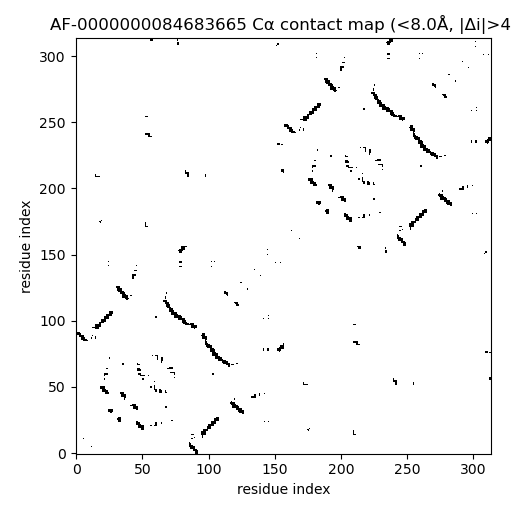5,47,80,72,39,58,37,26,39,43,17,42,49,48,30,33,37,38,38,78,87,69,51,22,31,25,43,32,37,36,34,28,32,28,33,68,78,43,71,53,82,36,62,30,98,64,26,74,41,55,43,76,38,51,65,85,52,56,78,75,53,61,48,53,71,73,57,48,51,51,52,52,50,59,66,35,80,80,58,70,56,41,45,79,59,132,63,73,49,81,34,70,70,43,92,82,53,76,77,60,78,39,67,56,58,26,37,31,36,54,31,38,46,96,86,57,22,34,47,35,29,24,32,58,89,79,62,37,39,41,59,38,45,43,70,61,55,81,79,45,28,63,62,54,36,50,38,50,30,31,29,63,50,26,34,34,35,53,46,80,72,39,58,36,27,37,44,16,43,50,48,31,33,36,38,38,80,87,69,51,24,31,25,43,32,37,36,34,28,32,29,34,67,76,45,70,54,84,37,63,30,95,64,26,72,41,56,42,75,37,50,67,86,52,55,80,77,51,60,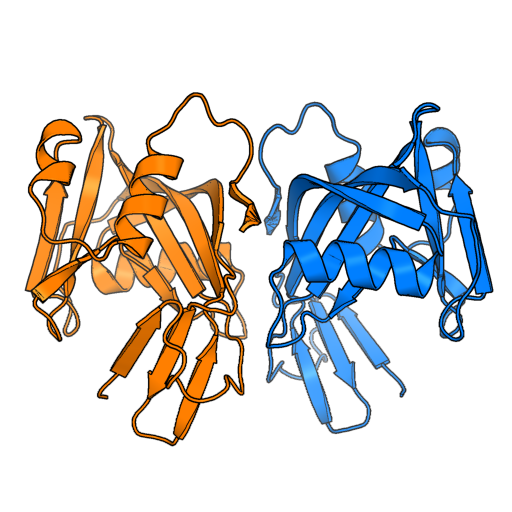50,54,69,73,56,46,51,53,50,52,50,60,66,35,80,82,58,72,55,40,46,79,59

pLDDT: mean 95.74, std 4.58, range [58.78, 98.88]

InterPro domains:
  IPR000086 NUDIX hydrolase domain [PF00293] (20-134)
  IPR000086 NUDIX hydrolase domain [PS51462] (17-147)
  IPR015797 NUDIX hydrolase-like domain superfamily [SSF55811] (4-149)
  IPR020084 NUDIX hydrolase, conserved site [PS00893] (49-70)
  IPR020476 NUDIX hydrolase [PR00502] (44-58)
  IPR020476 NUDIX hydrolase [PR00502] (58-73)

Organism: Streptomyces collinus (strain DSM 40733 / Tue 365) (NCBI:txid1214242)